Protein AF-A0A9D4U8T4-F1 (afdb_monomer_lite)

Structure (mmCIF, N/CA/C/O backbone):
data_AF-A0A9D4U8T4-F1
#
_entry.id   AF-A0A9D4U8T4-F1
#
loop_
_atom_site.group_PDB
_atom_site.id
_atom_site.type_symbol
_atom_site.label_atom_id
_atom_site.label_alt_id
_atom_site.label_comp_id
_atom_site.label_asym_id
_atom_site.label_entity_id
_atom_site.label_seq_id
_atom_site.pdbx_PDB_ins_code
_atom_site.Cartn_x
_atom_site.Cartn_y
_atom_site.Cartn_z
_atom_site.occupancy
_atom_site.B_iso_or_equiv
_atom_site.auth_seq_id
_atom_site.auth_comp_id
_atom_site.auth_asym_id
_atom_site.auth_atom_id
_atom_site.pdbx_PDB_model_num
ATOM 1 N N . MET A 1 1 ? -70.886 4.003 156.968 1.00 51.44 1 MET A N 1
ATOM 2 C CA . MET A 1 1 ? -70.743 4.846 155.757 1.00 51.44 1 MET A CA 1
ATOM 3 C C . MET A 1 1 ? -69.326 4.897 155.167 1.00 51.44 1 MET A C 1
ATOM 5 O O . MET A 1 1 ? -69.220 5.205 153.993 1.00 51.44 1 MET A O 1
ATOM 9 N N . LEU A 1 2 ? -68.252 4.530 155.886 1.00 47.28 2 LEU A N 1
ATOM 10 C CA . LEU A 1 2 ? -66.881 4.508 155.328 1.00 47.28 2 LEU A CA 1
ATOM 11 C C . LEU A 1 2 ? -66.537 3.262 154.473 1.00 47.28 2 LEU A C 1
ATOM 13 O O . LEU A 1 2 ? -65.746 3.371 153.544 1.00 47.28 2 LEU A O 1
ATOM 17 N N . GLN A 1 3 ? -67.168 2.101 154.704 1.00 47.00 3 GLN A N 1
ATOM 18 C CA . GLN A 1 3 ? -66.931 0.891 153.889 1.00 47.00 3 GLN A CA 1
ATOM 19 C C . GLN A 1 3 ? -67.612 0.924 152.508 1.00 47.00 3 GLN A C 1
ATOM 21 O O . GLN A 1 3 ? -67.072 0.375 151.553 1.00 47.00 3 GLN A O 1
ATOM 26 N N . LEU A 1 4 ? -68.753 1.612 152.365 1.00 50.44 4 LEU A N 1
ATOM 27 C CA . LEU A 1 4 ? -69.472 1.684 151.085 1.00 50.44 4 LEU A CA 1
ATOM 28 C C . LEU A 1 4 ? -68.740 2.558 150.052 1.00 50.44 4 LEU A C 1
ATOM 30 O O . LEU A 1 4 ? -68.794 2.266 148.862 1.00 50.44 4 LEU A O 1
ATOM 34 N N . VAL A 1 5 ? -68.018 3.588 150.514 1.00 56.09 5 VAL A N 1
ATOM 35 C CA . VAL A 1 5 ? -67.227 4.507 149.674 1.00 56.09 5 VAL A CA 1
ATOM 36 C C . VAL A 1 5 ? -65.935 3.845 149.180 1.00 56.09 5 VAL A C 1
ATOM 38 O O . VAL A 1 5 ? -65.523 4.075 148.048 1.00 56.09 5 VAL A O 1
ATOM 41 N N . TYR A 1 6 ? -65.316 2.972 149.982 1.00 55.66 6 TYR A N 1
ATOM 42 C CA . TYR A 1 6 ? -64.126 2.224 149.558 1.00 55.66 6 TYR A CA 1
ATOM 43 C C . TYR A 1 6 ? -64.455 1.164 148.498 1.00 55.66 6 TYR A C 1
ATOM 45 O O . TYR A 1 6 ? -63.709 1.017 147.536 1.00 55.66 6 TYR A O 1
ATOM 53 N N . VAL A 1 7 ? -65.597 0.479 148.621 1.00 58.06 7 VAL A N 1
ATOM 54 C CA . VAL A 1 7 ? -66.034 -0.541 147.650 1.00 58.06 7 VAL A CA 1
ATOM 55 C C . VAL A 1 7 ? -66.508 0.087 146.335 1.00 58.06 7 VAL A C 1
ATOM 57 O O . VAL A 1 7 ? -66.160 -0.412 145.270 1.00 58.06 7 VAL A O 1
ATOM 60 N N . THR A 1 8 ? -67.217 1.222 146.369 1.00 59.09 8 THR A N 1
ATOM 61 C CA . THR A 1 8 ? -67.590 1.952 145.138 1.00 59.09 8 THR A CA 1
ATOM 62 C C . THR A 1 8 ? -66.388 2.595 144.450 1.00 59.09 8 THR A C 1
ATOM 64 O O . THR A 1 8 ? -66.306 2.557 143.226 1.00 59.09 8 THR A O 1
ATOM 67 N N . ARG A 1 9 ? -65.403 3.106 145.201 1.00 57.94 9 ARG A N 1
ATOM 68 C CA . ARG A 1 9 ? -64.154 3.623 144.620 1.00 57.94 9 ARG A CA 1
ATOM 69 C C . ARG A 1 9 ? -63.253 2.508 144.072 1.00 57.94 9 ARG A C 1
ATOM 71 O O . ARG A 1 9 ? -62.613 2.728 143.052 1.00 57.94 9 ARG A O 1
ATOM 78 N N . ALA A 1 10 ? -63.246 1.320 144.685 1.00 59.78 10 ALA A N 1
ATOM 79 C CA . ALA A 1 10 ? -62.535 0.138 144.185 1.00 59.78 10 ALA A CA 1
ATOM 80 C C . ALA A 1 10 ? -63.217 -0.510 142.965 1.00 59.78 10 ALA A C 1
ATOM 82 O O . ALA A 1 10 ? -62.525 -1.001 142.079 1.00 59.78 10 ALA A O 1
ATOM 83 N N . LEU A 1 11 ? -64.552 -0.486 142.878 1.00 58.94 11 LEU A N 1
ATOM 84 C CA . LEU A 1 11 ? -65.301 -0.908 141.685 1.00 58.94 11 LEU A CA 1
ATOM 85 C C . LEU A 1 11 ? -65.145 0.088 140.530 1.00 58.94 11 LEU A C 1
ATOM 87 O O . LEU A 1 11 ? -65.004 -0.337 139.390 1.00 58.94 11 LEU A O 1
ATOM 91 N N . ALA A 1 12 ? -65.096 1.392 140.818 1.00 63.66 12 ALA A N 1
ATOM 92 C CA . ALA A 1 12 ? -64.766 2.408 139.820 1.00 63.66 12 ALA A CA 1
ATOM 93 C C . ALA A 1 12 ? -63.315 2.269 139.327 1.00 63.66 12 ALA A C 1
ATOM 95 O O . ALA A 1 12 ? -63.079 2.331 138.129 1.00 63.66 12 ALA A O 1
ATOM 96 N N . TRP A 1 13 ? -62.356 1.998 140.221 1.00 62.75 13 TRP A N 1
ATOM 97 C CA . TRP A 1 13 ? -60.970 1.705 139.834 1.00 62.75 13 TRP A CA 1
ATOM 98 C C . TRP A 1 13 ? -60.839 0.406 139.030 1.00 62.75 13 TRP A C 1
ATOM 100 O O . TRP A 1 13 ? -60.117 0.384 138.043 1.00 62.75 13 TRP A O 1
ATOM 110 N N . ASN A 1 14 ? -61.568 -0.654 139.394 1.00 63.44 14 ASN A N 1
ATOM 111 C CA . ASN A 1 14 ? -61.596 -1.893 138.608 1.00 63.44 14 ASN A CA 1
ATOM 112 C C . ASN A 1 14 ? -62.258 -1.705 137.237 1.00 63.44 14 ASN A C 1
ATOM 114 O O . ASN A 1 14 ? -61.797 -2.295 136.269 1.00 63.44 14 ASN A O 1
ATOM 118 N N . GLY A 1 15 ? -63.315 -0.893 137.140 1.00 69.56 15 GLY A N 1
ATOM 119 C CA . GLY A 1 15 ? -63.974 -0.579 135.870 1.00 69.56 15 GLY A CA 1
ATOM 120 C C . GLY A 1 15 ? -63.081 0.235 134.935 1.00 69.56 15 GLY A C 1
ATOM 121 O O . GLY A 1 15 ? -62.952 -0.116 133.768 1.00 69.56 15 GLY A O 1
ATOM 122 N N . VAL A 1 16 ? -62.400 1.256 135.465 1.00 72.81 16 VAL A N 1
ATOM 123 C CA . VAL A 1 16 ? -61.413 2.046 134.711 1.00 72.81 16 VAL A CA 1
ATOM 124 C C . VAL A 1 16 ? -60.242 1.164 134.266 1.00 72.81 16 VAL A C 1
ATOM 126 O O . VAL A 1 16 ? -59.871 1.202 133.101 1.00 72.81 16 VAL A O 1
ATOM 129 N N . TYR A 1 17 ? -59.738 0.281 135.134 1.00 73.06 17 TYR A N 1
ATOM 130 C CA . TYR A 1 17 ? -58.655 -0.650 134.797 1.00 73.06 17 TYR A CA 1
ATOM 131 C C . TYR A 1 17 ? -59.052 -1.685 133.727 1.00 73.06 17 TYR A C 1
ATOM 133 O O . TYR A 1 17 ? -58.270 -1.976 132.825 1.00 73.06 17 TYR A O 1
ATOM 141 N N . PHE A 1 18 ? -60.277 -2.221 133.777 1.00 75.06 18 PHE A N 1
ATOM 142 C CA . PHE A 1 18 ? -60.797 -3.114 132.733 1.00 75.06 18 PHE A CA 1
ATOM 143 C C . PHE A 1 18 ? -60.976 -2.402 131.389 1.00 75.06 18 PHE A C 1
ATOM 145 O O . PHE A 1 18 ? -60.779 -3.019 130.346 1.00 75.06 18 PHE A O 1
ATOM 152 N N . GLN A 1 19 ? -61.350 -1.123 131.413 1.00 78.75 19 GLN A N 1
ATOM 153 C CA . GLN A 1 19 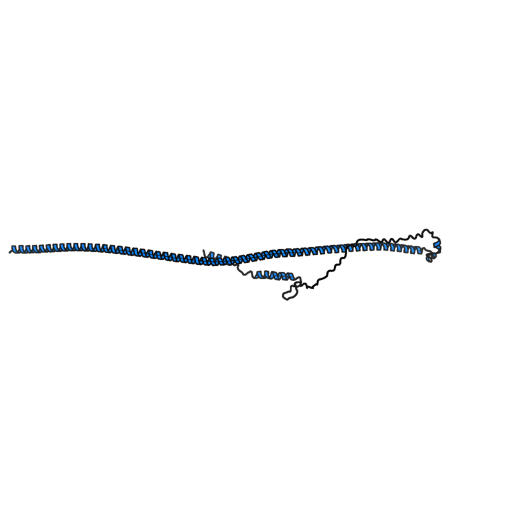? -61.554 -0.320 130.213 1.00 78.75 19 GLN A CA 1
ATOM 154 C C . GLN A 1 19 ? -60.218 0.090 129.582 1.00 78.75 19 GLN A C 1
ATOM 156 O O . GLN A 1 19 ? -60.047 -0.084 128.383 1.00 78.75 19 GLN A O 1
ATOM 161 N N . GLU A 1 20 ? -59.228 0.481 130.390 1.00 78.62 20 GLU A N 1
ATOM 162 C CA . GLU A 1 20 ? -57.848 0.713 129.940 1.00 78.62 20 GLU A CA 1
ATOM 163 C C . GLU A 1 20 ? -57.204 -0.563 129.372 1.00 78.62 20 GLU A C 1
ATOM 165 O O . GLU A 1 20 ? -56.527 -0.509 128.347 1.00 78.62 20 GLU A O 1
ATOM 170 N N . LEU A 1 21 ? -57.449 -1.730 129.983 1.00 78.69 21 LEU A N 1
ATOM 171 C CA . LEU A 1 21 ? -56.998 -3.019 129.443 1.00 78.69 21 LEU A CA 1
ATOM 172 C C . LEU A 1 21 ? -57.712 -3.393 128.140 1.00 78.69 21 LEU A C 1
ATOM 174 O O . LEU A 1 21 ? -57.073 -3.906 127.226 1.00 78.69 21 LEU A O 1
ATOM 178 N N . HIS A 1 22 ? -59.019 -3.150 128.035 1.00 82.19 22 HIS A N 1
ATOM 179 C CA . HIS A 1 22 ? -59.778 -3.417 126.814 1.00 82.19 22 HIS A CA 1
ATOM 180 C C . HIS A 1 22 ? -59.345 -2.493 125.668 1.00 82.19 22 HIS A C 1
ATOM 182 O O . HIS A 1 22 ? -59.172 -2.961 124.546 1.00 82.19 22 HIS A O 1
ATOM 188 N N . ASP A 1 23 ? -59.098 -1.215 125.952 1.00 83.88 23 ASP A N 1
ATOM 189 C CA . ASP A 1 23 ? -58.586 -0.249 124.981 1.00 83.88 23 ASP A CA 1
ATOM 190 C C . ASP A 1 23 ? -57.148 -0.585 124.566 1.00 83.88 23 ASP A C 1
ATOM 192 O O . ASP A 1 23 ? -56.821 -0.497 123.386 1.00 83.88 23 ASP A O 1
ATOM 196 N N . MET A 1 24 ? -56.311 -1.069 125.490 1.00 80.44 24 MET A N 1
ATOM 197 C CA . MET A 1 24 ? -54.968 -1.570 125.179 1.00 80.44 24 MET A CA 1
ATOM 198 C C . MET A 1 24 ? -55.010 -2.838 124.315 1.00 80.44 24 MET A C 1
ATOM 200 O O . MET A 1 24 ? -54.256 -2.943 123.353 1.00 80.44 24 MET A O 1
ATOM 204 N N . ILE A 1 25 ? -55.915 -3.782 124.599 1.00 84.94 25 ILE A N 1
ATOM 205 C CA . ILE A 1 25 ? -56.129 -4.978 123.766 1.00 84.94 25 ILE A CA 1
ATOM 206 C C . ILE A 1 25 ? -56.653 -4.583 122.383 1.00 84.94 25 ILE A C 1
ATOM 208 O O . ILE A 1 25 ? -56.203 -5.139 121.385 1.00 84.94 25 ILE A O 1
ATOM 212 N N . HIS A 1 26 ? -57.575 -3.625 122.299 1.00 85.12 26 HIS A N 1
ATOM 213 C CA . HIS A 1 26 ? -58.124 -3.151 121.032 1.00 85.12 26 HIS A CA 1
ATOM 214 C C . HIS A 1 26 ? -57.082 -2.374 120.215 1.00 85.12 26 HIS A C 1
ATOM 216 O O . HIS A 1 26 ? -57.024 -2.530 118.997 1.00 85.12 26 HIS A O 1
ATOM 222 N N . ALA A 1 27 ? -56.229 -1.582 120.870 1.00 86.75 27 ALA A N 1
ATOM 223 C CA . ALA A 1 27 ? -55.085 -0.925 120.249 1.00 86.75 27 ALA A CA 1
ATOM 224 C C . ALA A 1 27 ? -54.078 -1.957 119.729 1.00 86.75 27 ALA A C 1
ATOM 226 O O . ALA A 1 27 ? -53.714 -1.897 118.563 1.00 86.75 27 ALA A O 1
ATOM 227 N N . MET A 1 28 ? -53.729 -2.968 120.531 1.00 84.69 28 MET A N 1
ATOM 228 C CA . MET A 1 28 ? -52.814 -4.040 120.126 1.00 84.69 28 MET A CA 1
ATOM 229 C C . MET A 1 28 ? -53.397 -4.899 118.992 1.00 84.69 28 MET A C 1
ATOM 231 O O . MET A 1 28 ? -52.684 -5.298 118.080 1.00 84.69 28 MET A O 1
ATOM 235 N N . GLN A 1 29 ? -54.706 -5.169 119.000 1.00 87.44 29 GLN A N 1
ATOM 236 C CA . GLN A 1 29 ? -55.387 -5.856 117.898 1.00 87.44 29 GLN A CA 1
ATOM 237 C C . GLN A 1 29 ? -55.447 -5.005 116.629 1.00 87.44 29 GLN A C 1
ATOM 239 O O . GLN A 1 29 ? -55.356 -5.559 115.536 1.00 87.44 29 GLN A O 1
ATOM 244 N N . ASN A 1 30 ? -55.621 -3.689 116.754 1.00 88.88 30 ASN A N 1
ATOM 245 C CA . ASN A 1 30 ? -55.544 -2.779 115.617 1.00 88.88 30 ASN A CA 1
ATOM 246 C C . ASN A 1 30 ? -54.125 -2.714 115.063 1.00 88.88 30 ASN A C 1
ATOM 248 O O . ASN A 1 30 ? -53.968 -2.839 113.861 1.00 88.88 30 ASN A O 1
ATOM 252 N N . GLU A 1 31 ? -53.114 -2.628 115.918 1.00 86.38 31 GLU A N 1
ATOM 253 C CA . GLU A 1 31 ? -51.707 -2.602 115.522 1.00 86.38 31 GLU A CA 1
ATOM 254 C C . GLU A 1 31 ? -51.295 -3.930 114.861 1.00 86.38 31 GLU A C 1
ATOM 256 O O . GLU A 1 31 ? -50.653 -3.930 113.816 1.00 86.38 31 GLU A O 1
ATOM 261 N N . CYS A 1 32 ? -51.767 -5.078 115.369 1.00 85.12 32 CYS A N 1
ATOM 262 C CA . CYS A 1 32 ? -51.610 -6.366 114.684 1.00 85.12 32 CYS A CA 1
ATOM 263 C C . CYS A 1 32 ? -52.321 -6.404 113.322 1.00 85.12 32 CYS A C 1
ATOM 265 O O . CYS A 1 32 ? -51.759 -6.930 112.367 1.00 85.12 32 CYS A O 1
ATOM 267 N N . LYS A 1 33 ? -53.537 -5.852 113.202 1.00 90.00 33 LYS A N 1
ATOM 268 C CA . LYS A 1 33 ? -54.262 -5.781 111.919 1.00 90.00 33 LYS A CA 1
ATOM 269 C C . LYS A 1 33 ? -53.606 -4.819 110.932 1.00 90.00 33 LYS A C 1
ATOM 271 O O . LYS A 1 33 ? -53.614 -5.082 109.736 1.00 90.00 33 LYS A O 1
ATOM 276 N N . GLU A 1 34 ? -53.078 -3.702 111.413 1.00 89.12 34 GLU A N 1
ATOM 277 C CA . GLU A 1 34 ? -52.332 -2.730 110.616 1.00 89.12 34 GLU A CA 1
ATOM 278 C C . GLU A 1 34 ? -51.035 -3.362 110.111 1.00 89.12 34 GLU A C 1
ATOM 280 O O . GLU A 1 34 ? -50.809 -3.350 108.907 1.00 89.12 34 GLU A O 1
ATOM 285 N N . ALA A 1 35 ? -50.285 -4.054 110.973 1.00 88.94 35 ALA A N 1
ATOM 286 C CA . ALA A 1 35 ? -49.100 -4.812 110.575 1.00 88.94 35 ALA A CA 1
ATOM 287 C C . ALA A 1 35 ? -49.421 -5.937 109.568 1.00 88.94 35 ALA A C 1
ATOM 289 O O . ALA A 1 35 ? -48.679 -6.146 108.610 1.00 88.94 35 ALA A O 1
ATOM 290 N N . GLU A 1 36 ? -50.538 -6.658 109.734 1.00 89.25 36 GLU A N 1
ATOM 291 C CA . GLU A 1 36 ? -50.999 -7.652 108.751 1.00 89.25 36 GLU A CA 1
ATOM 292 C C . GLU A 1 36 ? -51.381 -7.012 107.406 1.00 89.25 36 GLU A C 1
ATOM 294 O O . GLU A 1 36 ? -51.088 -7.573 106.347 1.00 89.25 36 GLU A O 1
ATOM 299 N N . ASN A 1 37 ? -52.023 -5.842 107.428 1.00 90.62 37 ASN A N 1
ATOM 300 C CA . ASN A 1 37 ? -52.398 -5.111 106.220 1.00 90.62 37 ASN A CA 1
ATOM 301 C C . ASN A 1 37 ? -51.180 -4.523 105.498 1.00 90.62 37 ASN A C 1
ATOM 303 O O . ASN A 1 37 ? -51.141 -4.588 104.271 1.00 90.62 37 ASN A O 1
ATOM 307 N N . GLU A 1 38 ? -50.193 -4.002 106.230 1.00 90.88 38 GLU A N 1
ATOM 308 C CA . GLU A 1 38 ? -48.913 -3.542 105.677 1.00 90.88 38 GLU A CA 1
ATOM 309 C C . GLU A 1 38 ? -48.162 -4.701 105.025 1.00 90.88 38 GLU A C 1
ATOM 311 O O . GLU A 1 38 ? -47.837 -4.627 103.844 1.00 90.88 38 GLU A O 1
ATOM 316 N N . LEU A 1 39 ? -48.003 -5.831 105.726 1.00 90.31 39 LEU A N 1
ATOM 317 C CA . LEU A 1 39 ? -47.370 -7.024 105.157 1.00 90.31 39 LEU A CA 1
ATOM 318 C C . LEU A 1 39 ? -48.093 -7.506 103.893 1.00 90.31 39 LEU A C 1
ATOM 320 O O . LEU A 1 39 ? -47.456 -7.920 102.924 1.00 90.31 39 LEU A O 1
ATOM 324 N N . ARG A 1 40 ? -49.428 -7.448 103.874 1.00 92.12 40 ARG A N 1
ATOM 325 C CA . ARG A 1 40 ? -50.219 -7.821 102.700 1.00 92.12 40 ARG A CA 1
ATOM 326 C C . ARG A 1 40 ? -50.045 -6.834 101.546 1.00 92.12 40 ARG A C 1
ATOM 328 O O . ARG A 1 40 ? -49.909 -7.282 100.408 1.00 92.12 40 ARG A O 1
ATOM 335 N N . GLN A 1 41 ? -50.029 -5.532 101.823 1.00 93.31 41 GLN A N 1
ATOM 336 C CA . GLN A 1 41 ? -49.753 -4.507 100.816 1.00 93.31 41 GLN A CA 1
ATOM 337 C C . GLN A 1 41 ? -48.344 -4.647 100.249 1.00 93.31 41 GLN A C 1
ATOM 339 O O . GLN A 1 41 ? -48.195 -4.602 99.033 1.00 93.31 41 GLN A O 1
ATOM 344 N N . ASP A 1 42 ? -47.340 -4.904 101.082 1.00 93.00 42 ASP A N 1
ATOM 345 C CA . ASP A 1 42 ? -45.961 -5.126 100.647 1.00 93.00 42 ASP A CA 1
ATOM 346 C C . ASP A 1 42 ? -45.844 -6.369 99.757 1.00 93.00 42 ASP A C 1
ATOM 348 O O . ASP A 1 42 ? -45.172 -6.347 98.722 1.00 93.00 42 ASP A O 1
ATOM 352 N N . PHE A 1 43 ? -46.550 -7.451 100.103 1.00 93.31 43 PHE A N 1
ATOM 353 C CA . PHE A 1 43 ? -46.624 -8.647 99.262 1.00 93.31 43 PHE A CA 1
ATOM 354 C C . PHE A 1 43 ? -47.302 -8.375 97.916 1.00 93.31 43 PHE A C 1
ATOM 356 O O . PHE A 1 43 ? -46.816 -8.823 96.874 1.00 93.31 43 PHE A O 1
ATOM 363 N N . GLU A 1 44 ? -48.428 -7.661 97.916 1.00 93.62 44 GLU A N 1
ATOM 364 C CA . GLU A 1 44 ? -49.146 -7.301 96.692 1.00 93.62 44 GLU A CA 1
ATOM 365 C C . GLU A 1 44 ? -48.313 -6.342 95.823 1.00 93.62 44 GLU A C 1
ATOM 367 O O . GLU A 1 44 ? -48.216 -6.558 94.613 1.00 93.62 44 GLU A O 1
ATOM 372 N N . ALA A 1 45 ? -47.619 -5.377 96.431 1.00 94.25 45 ALA A N 1
ATOM 373 C CA . ALA A 1 45 ? -46.715 -4.444 95.764 1.00 94.25 45 ALA A CA 1
ATOM 374 C C . ALA A 1 45 ? -45.500 -5.155 95.155 1.00 94.25 45 ALA A C 1
ATOM 376 O O . ALA A 1 45 ? -45.209 -4.954 93.978 1.00 94.25 45 ALA A O 1
ATOM 377 N N . SER A 1 46 ? -44.838 -6.045 95.902 1.00 92.75 46 SER A N 1
ATOM 378 C CA . SER A 1 46 ? -43.721 -6.846 95.387 1.00 92.75 46 SER A CA 1
ATOM 379 C C . SER A 1 46 ? -44.160 -7.739 94.222 1.00 92.75 46 SER A C 1
ATOM 381 O O . SER A 1 46 ? -43.453 -7.869 93.220 1.00 92.75 46 SER A O 1
ATOM 383 N N . ARG A 1 47 ? -45.371 -8.310 94.288 1.00 95.38 47 ARG A N 1
ATOM 384 C CA . ARG A 1 47 ? -45.933 -9.106 93.188 1.00 95.38 47 ARG A CA 1
ATOM 385 C C . ARG A 1 47 ? -46.201 -8.258 91.944 1.00 95.38 47 ARG A C 1
ATOM 387 O O . ARG A 1 47 ? -45.894 -8.698 90.835 1.00 95.38 47 ARG A O 1
ATOM 394 N N . GLU A 1 48 ? -46.794 -7.078 92.114 1.00 94.75 48 GLU A N 1
ATOM 395 C CA . GLU A 1 48 ? -47.054 -6.135 91.020 1.00 94.75 48 GLU A CA 1
ATOM 396 C C . GLU A 1 48 ? -45.734 -5.647 90.402 1.00 94.75 48 GLU A C 1
ATOM 398 O O . GLU A 1 48 ? -45.607 -5.595 89.182 1.00 94.75 48 GLU A O 1
ATOM 403 N N . GLU A 1 49 ? -44.716 -5.381 91.225 1.00 95.69 49 GLU A N 1
ATOM 404 C CA . GLU A 1 49 ? -43.381 -4.978 90.780 1.00 95.69 49 GLU A CA 1
ATOM 405 C C . GLU A 1 49 ? -42.712 -6.072 89.940 1.00 95.69 49 GLU A C 1
ATOM 407 O O . GLU A 1 49 ? -42.219 -5.791 88.849 1.00 95.69 49 GLU A O 1
ATOM 412 N N . ILE A 1 50 ? -42.739 -7.330 90.396 1.00 94.50 50 ILE A N 1
ATOM 413 C CA . ILE A 1 50 ? -42.196 -8.466 89.634 1.00 94.50 50 ILE A CA 1
ATOM 414 C C . ILE A 1 50 ? -42.935 -8.620 88.303 1.00 94.50 50 ILE A C 1
ATOM 416 O O . ILE A 1 50 ? -42.314 -8.841 87.263 1.00 94.50 50 ILE A O 1
ATOM 420 N N . LYS A 1 51 ? -44.264 -8.481 88.308 1.00 96.50 51 LYS A N 1
ATOM 421 C CA . LYS A 1 51 ? -45.065 -8.544 87.084 1.00 96.50 51 LYS A CA 1
ATOM 422 C C . LYS A 1 51 ? -44.682 -7.423 86.115 1.00 96.50 51 LYS A C 1
ATOM 424 O O . LYS A 1 51 ? -44.468 -7.707 84.939 1.00 96.50 51 LYS A O 1
ATOM 429 N N . ASN A 1 52 ? -44.554 -6.190 86.602 1.00 95.88 52 ASN A N 1
ATOM 430 C CA . ASN A 1 52 ? -44.183 -5.040 85.783 1.00 95.88 52 ASN A CA 1
ATOM 431 C C . ASN A 1 52 ? -42.770 -5.188 85.212 1.00 95.88 52 ASN A C 1
ATOM 433 O O . ASN A 1 52 ? -42.602 -5.012 84.007 1.00 95.88 52 ASN A O 1
ATOM 437 N N . LYS A 1 53 ? -41.795 -5.621 86.022 1.00 96.31 53 LYS A N 1
ATOM 438 C CA . LYS A 1 53 ? -40.432 -5.926 85.557 1.00 96.31 53 LYS A CA 1
ATOM 439 C C . LYS A 1 53 ? -40.435 -6.973 84.451 1.00 96.31 53 LYS A C 1
ATOM 441 O O . LYS A 1 53 ? -39.876 -6.730 83.390 1.00 96.31 53 LYS A O 1
ATOM 446 N N . ASN A 1 54 ? -41.149 -8.082 84.638 1.00 95.31 54 ASN A N 1
ATOM 447 C CA . ASN A 1 54 ? -41.246 -9.118 83.609 1.00 95.31 54 ASN A CA 1
ATOM 448 C C . ASN A 1 54 ? -41.878 -8.587 82.310 1.00 95.31 54 ASN A C 1
ATOM 450 O O . ASN A 1 54 ? -41.439 -8.943 81.217 1.00 95.31 54 ASN A O 1
ATOM 454 N N . THR A 1 55 ? -42.905 -7.732 82.401 1.00 95.81 55 THR A N 1
ATOM 455 C CA . THR A 1 55 ? -43.509 -7.117 81.205 1.00 95.81 55 THR A CA 1
ATOM 456 C C . THR A 1 55 ? -42.591 -6.093 80.542 1.00 95.81 55 THR A C 1
ATOM 458 O O . THR A 1 55 ? -42.574 -5.996 79.317 1.00 95.81 55 THR A O 1
ATOM 461 N N . GLU A 1 56 ? -41.809 -5.352 81.324 1.00 96.19 56 GLU A N 1
ATOM 462 C CA . GLU A 1 56 ? -40.833 -4.391 80.823 1.00 96.19 56 GLU A CA 1
ATOM 463 C C . GLU A 1 56 ? -39.681 -5.107 80.115 1.00 96.19 56 GLU A C 1
ATOM 465 O O . GLU A 1 56 ? -39.410 -4.800 78.959 1.00 96.19 56 GLU A O 1
ATOM 470 N N . GLU A 1 57 ? -39.078 -6.122 80.737 1.00 95.94 57 GLU A N 1
ATOM 471 C CA . GLU A 1 57 ? -38.021 -6.944 80.136 1.00 95.94 57 GLU A CA 1
ATOM 472 C C . GLU A 1 57 ? -38.490 -7.615 78.839 1.00 95.94 57 GLU A C 1
ATOM 474 O O . GLU A 1 57 ? -37.769 -7.609 77.839 1.00 95.94 57 GLU A O 1
ATOM 479 N N . TYR A 1 58 ? -39.726 -8.131 78.819 1.00 97.12 58 TYR A N 1
ATOM 480 C CA . TYR A 1 58 ? -40.337 -8.671 77.604 1.00 97.12 58 TYR A CA 1
ATOM 481 C C . TYR A 1 58 ? -40.447 -7.611 76.501 1.00 97.12 58 TYR A C 1
ATOM 483 O O . TYR A 1 58 ? -40.060 -7.868 75.360 1.00 97.12 58 TYR A O 1
ATOM 491 N N . ASN A 1 59 ? -40.941 -6.414 76.826 1.00 97.12 59 ASN A N 1
ATOM 492 C CA . ASN A 1 59 ? -41.083 -5.329 75.857 1.00 97.12 59 ASN A CA 1
ATOM 493 C C . ASN A 1 59 ? -39.723 -4.818 75.364 1.00 97.12 59 ASN A C 1
ATOM 495 O O . ASN A 1 59 ? -39.567 -4.564 74.172 1.00 97.12 59 ASN A O 1
ATOM 499 N N . VAL A 1 60 ? -38.723 -4.714 76.242 1.00 97.12 60 VAL A N 1
ATOM 500 C CA . VAL A 1 60 ? -37.351 -4.332 75.879 1.00 97.12 60 VAL A CA 1
ATOM 501 C C . VAL A 1 60 ? -36.752 -5.355 74.920 1.00 97.12 60 VAL A C 1
ATOM 503 O O . VAL A 1 60 ? -36.215 -4.978 73.876 1.00 97.12 60 VAL A O 1
ATOM 506 N N . LEU A 1 61 ? -36.884 -6.649 75.225 1.00 96.44 61 LEU A N 1
ATOM 507 C CA . LEU A 1 61 ? -36.405 -7.709 74.344 1.00 96.44 61 LEU A CA 1
ATOM 508 C C . LEU A 1 61 ? -37.140 -7.686 73.000 1.00 96.44 61 LEU A C 1
ATOM 510 O O . LEU A 1 61 ? -36.503 -7.809 71.956 1.00 96.44 61 LEU A O 1
ATOM 514 N N . LYS A 1 62 ? -38.460 -7.479 73.015 1.00 97.88 62 LYS A N 1
ATOM 515 C CA . LYS A 1 62 ? -39.277 -7.354 71.805 1.00 97.88 62 LYS A CA 1
ATOM 516 C C . LYS A 1 62 ? -38.783 -6.215 70.915 1.00 97.88 62 LYS A C 1
ATOM 518 O O . LYS A 1 62 ? -38.487 -6.465 69.754 1.00 97.88 62 LYS A O 1
ATOM 523 N N . ILE A 1 63 ? -38.605 -5.015 71.470 1.00 97.62 63 ILE A N 1
ATOM 524 C CA . ILE A 1 63 ? -38.098 -3.848 70.731 1.00 97.62 63 ILE A CA 1
ATOM 525 C C . ILE A 1 63 ? -36.684 -4.117 70.200 1.00 97.62 63 ILE A C 1
ATOM 527 O O . ILE A 1 63 ? -36.367 -3.760 69.070 1.00 97.62 63 ILE A O 1
ATOM 531 N N . SER A 1 64 ? -35.824 -4.773 70.988 1.00 97.94 64 SER A N 1
ATOM 532 C CA . SER A 1 64 ? -34.473 -5.135 70.546 1.00 97.94 64 SER A CA 1
ATOM 533 C C . SER A 1 64 ? -34.487 -6.107 69.364 1.00 97.94 64 SER A C 1
ATOM 535 O O . SER A 1 64 ? -33.650 -5.986 68.470 1.00 97.94 64 SER A O 1
ATOM 537 N N . LEU A 1 65 ? -35.396 -7.084 69.368 1.00 97.56 65 LEU A N 1
ATOM 538 C CA . LEU A 1 65 ? -35.534 -8.050 68.280 1.00 97.56 65 LEU A CA 1
ATOM 539 C C . LEU A 1 65 ? -36.150 -7.407 67.038 1.00 97.56 65 LEU A C 1
ATOM 541 O O . LEU A 1 65 ? -35.624 -7.613 65.950 1.00 97.56 65 LEU A O 1
ATOM 545 N N . GLU A 1 66 ? -37.196 -6.596 67.200 1.00 97.50 66 GLU A N 1
ATOM 546 C CA . GLU A 1 66 ? -37.800 -5.808 66.116 1.00 97.50 66 GLU A CA 1
ATOM 547 C C . GLU A 1 66 ? -36.747 -4.923 65.444 1.00 97.50 66 GLU A C 1
ATOM 549 O O . GLU A 1 66 ? -36.558 -5.004 64.234 1.00 97.50 66 GLU A O 1
ATOM 554 N N . ARG A 1 67 ? -35.941 -4.206 66.235 1.00 97.50 67 ARG A N 1
ATOM 555 C CA . ARG A 1 67 ? -34.827 -3.404 65.721 1.00 97.50 67 ARG A CA 1
ATOM 556 C C . ARG A 1 67 ? -33.780 -4.238 64.984 1.00 97.50 67 ARG A C 1
ATOM 558 O O . ARG A 1 67 ? -33.281 -3.823 63.945 1.00 97.50 67 ARG A O 1
ATOM 565 N N . SER A 1 68 ? -33.428 -5.416 65.505 1.00 97.75 68 SER A N 1
ATOM 566 C CA . SER A 1 68 ? -32.465 -6.291 64.829 1.00 97.75 68 SER A CA 1
ATOM 567 C C . SER A 1 68 ? -33.005 -6.844 63.508 1.00 97.75 68 SER A C 1
ATOM 569 O O . SER A 1 68 ? -32.205 -7.111 62.613 1.00 97.75 68 SER A O 1
ATOM 571 N N . ILE A 1 69 ? -34.318 -7.065 63.397 1.00 98.00 69 ILE A N 1
ATOM 572 C CA . ILE A 1 69 ? -34.965 -7.486 62.150 1.00 98.00 69 ILE A CA 1
ATOM 573 C C . ILE A 1 69 ? -34.910 -6.335 61.144 1.00 98.00 69 ILE A C 1
ATOM 575 O O . ILE A 1 69 ? -34.395 -6.537 60.048 1.00 98.00 69 ILE A O 1
ATOM 579 N N . GLU A 1 70 ? -35.312 -5.129 61.547 1.00 97.88 70 GLU A N 1
ATOM 580 C CA . GLU A 1 70 ? -35.253 -3.926 60.704 1.00 97.88 70 GLU A CA 1
ATOM 581 C C . GLU A 1 70 ? -33.825 -3.647 60.195 1.00 97.88 70 GLU A C 1
ATOM 583 O O . GLU A 1 70 ? -33.613 -3.392 59.008 1.00 97.88 70 GLU A O 1
ATOM 588 N N . ASP A 1 71 ? -32.811 -3.769 61.060 1.00 97.38 71 ASP A N 1
ATOM 589 C CA . ASP A 1 71 ? -31.402 -3.596 60.682 1.00 97.38 71 ASP A CA 1
ATOM 590 C C . ASP A 1 71 ? -30.939 -4.636 59.644 1.00 97.38 71 ASP A C 1
ATOM 592 O O . ASP A 1 71 ? -30.074 -4.349 58.811 1.00 97.38 71 ASP A O 1
ATOM 596 N N . LEU A 1 72 ? -31.454 -5.869 59.711 1.00 97.56 72 LEU A N 1
ATOM 597 C CA . LEU A 1 72 ? -31.136 -6.922 58.743 1.00 97.56 72 LEU A CA 1
ATOM 598 C C . LEU A 1 72 ? -31.856 -6.694 57.416 1.00 97.56 72 LEU A C 1
ATOM 600 O O . LEU A 1 72 ? -31.235 -6.857 56.368 1.00 97.56 72 LEU A O 1
ATOM 604 N N . GLU A 1 73 ? -33.124 -6.292 57.454 1.00 98.00 73 GLU A N 1
ATOM 605 C CA . GLU A 1 73 ? -33.910 -5.955 56.265 1.00 98.00 73 GLU A CA 1
ATOM 606 C C . GLU A 1 73 ? -33.263 -4.799 55.498 1.00 98.00 73 GLU A C 1
ATOM 608 O O . GLU A 1 73 ? -32.967 -4.944 54.312 1.00 98.00 73 GLU A O 1
ATOM 613 N N . CYS A 1 74 ? -32.898 -3.720 56.195 1.00 97.81 74 CYS A N 1
ATOM 614 C CA . CYS A 1 74 ? -32.210 -2.574 55.603 1.00 97.81 74 CYS A CA 1
ATOM 615 C C . CYS A 1 74 ? -30.878 -2.976 54.939 1.00 97.81 74 CYS A C 1
ATOM 617 O O . CYS A 1 74 ? -30.589 -2.574 53.813 1.00 97.81 74 CYS A O 1
ATOM 619 N N . LYS A 1 75 ? -30.084 -3.850 55.577 1.00 97.94 75 LYS A N 1
ATOM 620 C CA . LYS A 1 75 ? -28.833 -4.367 54.985 1.00 97.94 75 LYS A CA 1
ATOM 621 C C . LYS A 1 75 ? -29.078 -5.245 53.763 1.00 97.94 75 LYS A C 1
ATOM 623 O O . LYS A 1 75 ? -28.294 -5.201 52.818 1.00 97.94 75 LYS A O 1
ATOM 628 N N . ILE A 1 76 ? -30.121 -6.074 53.780 1.00 97.69 76 ILE A N 1
ATOM 629 C CA . ILE A 1 76 ? -30.480 -6.910 52.629 1.00 97.69 76 ILE A CA 1
ATOM 630 C C . ILE A 1 76 ? -30.869 -6.016 51.453 1.00 97.69 76 ILE A C 1
ATOM 632 O O . ILE A 1 76 ? -30.391 -6.248 50.343 1.00 97.69 76 ILE A O 1
ATOM 636 N N . GLU A 1 77 ? -31.674 -4.983 51.694 1.00 97.88 77 GLU A N 1
ATOM 637 C CA . GLU A 1 77 ? -32.063 -4.007 50.676 1.00 97.88 77 GLU A CA 1
ATOM 638 C C . GLU A 1 77 ? -30.855 -3.237 50.134 1.00 97.88 77 GLU A C 1
ATOM 640 O O . GLU A 1 77 ? -30.686 -3.152 48.918 1.00 97.88 77 GLU A O 1
ATOM 645 N N . GLU A 1 78 ? -29.962 -2.760 51.005 1.00 98.12 78 GLU A N 1
ATOM 646 C CA . GLU A 1 78 ? -28.737 -2.055 50.612 1.00 98.12 78 GLU A CA 1
ATOM 647 C C . GLU A 1 78 ? -27.829 -2.938 49.741 1.00 98.12 78 GLU A C 1
ATOM 649 O O . GLU A 1 78 ? -27.398 -2.530 48.659 1.00 98.12 78 GLU A O 1
ATOM 654 N N . ILE A 1 79 ? -27.570 -4.178 50.169 1.00 98.06 79 ILE A N 1
ATOM 655 C CA . ILE A 1 79 ? -26.745 -5.130 49.413 1.00 98.06 79 ILE A CA 1
ATOM 656 C C . ILE A 1 79 ? -27.416 -5.484 48.084 1.00 98.06 79 ILE A C 1
ATOM 658 O O . ILE A 1 79 ? -26.738 -5.584 47.056 1.00 98.06 79 ILE A O 1
ATOM 662 N N . HIS A 1 80 ? -28.736 -5.676 48.080 1.00 98.12 80 HIS A N 1
ATOM 663 C CA . HIS A 1 80 ? -29.481 -5.987 46.868 1.00 98.12 80 HIS A CA 1
ATOM 664 C C . HIS A 1 80 ? -29.415 -4.833 45.864 1.00 98.12 80 HIS A C 1
ATOM 666 O O . HIS A 1 80 ? -29.097 -5.057 44.693 1.00 98.12 80 HIS A O 1
ATOM 672 N N . GLN A 1 81 ? -29.626 -3.603 46.328 1.00 98.19 81 GLN A N 1
ATOM 673 C CA . GLN A 1 81 ? -29.537 -2.402 45.509 1.00 98.19 81 GLN A CA 1
ATOM 674 C C . GLN A 1 81 ? -28.122 -2.221 44.943 1.00 98.19 81 GLN A C 1
ATOM 676 O O . GLN A 1 81 ? -27.955 -2.069 43.731 1.00 98.19 81 GLN A O 1
ATOM 681 N N . ALA A 1 82 ? -27.088 -2.355 45.779 1.00 98.00 82 ALA A N 1
ATOM 682 C CA . ALA A 1 82 ? -25.694 -2.285 45.343 1.00 98.00 82 ALA A CA 1
ATOM 683 C C . ALA A 1 82 ? -25.350 -3.367 44.301 1.00 98.00 82 ALA A C 1
ATOM 685 O O . ALA A 1 82 ? -24.611 -3.117 43.341 1.00 98.00 82 ALA A O 1
ATOM 686 N N . TYR A 1 83 ? -25.897 -4.578 44.450 1.00 98.44 83 TYR A N 1
ATOM 687 C CA . TYR A 1 83 ? -25.729 -5.651 43.472 1.00 98.44 83 TYR A CA 1
ATOM 688 C C . TYR A 1 83 ? -26.400 -5.327 42.131 1.00 98.44 83 TYR A C 1
ATOM 690 O O . TYR A 1 83 ? -25.775 -5.524 41.082 1.00 98.44 83 TYR A O 1
ATOM 698 N N . LEU A 1 84 ? -27.641 -4.827 42.148 1.00 98.25 84 LEU A N 1
ATOM 699 C CA . LEU A 1 84 ? -28.363 -4.427 40.938 1.00 98.25 84 LEU A CA 1
ATOM 700 C C . LEU A 1 84 ? -27.616 -3.316 40.198 1.00 98.25 84 LEU A C 1
ATOM 702 O O . LEU A 1 84 ? -27.359 -3.448 39.001 1.00 98.25 84 LEU A O 1
ATOM 706 N N . GLU A 1 85 ? -27.182 -2.277 40.910 1.00 97.81 85 GLU A N 1
ATOM 707 C CA . GLU A 1 85 ? -26.422 -1.162 40.339 1.00 97.81 85 GLU A CA 1
ATOM 708 C C . GLU A 1 85 ? -25.075 -1.615 39.760 1.00 97.81 85 GLU A C 1
ATOM 710 O O . GLU A 1 85 ? -24.717 -1.253 38.635 1.00 97.81 85 GLU A O 1
ATOM 715 N N . SER A 1 86 ? -24.332 -2.462 40.483 1.00 98.12 86 SER A N 1
ATOM 716 C CA . SER A 1 86 ? -23.063 -3.018 39.995 1.00 98.12 86 SER A CA 1
ATOM 717 C C . SER A 1 86 ? -23.265 -3.866 38.738 1.00 98.12 86 SER A C 1
ATOM 719 O O . SER A 1 86 ? -22.487 -3.776 37.781 1.00 98.12 86 SER A O 1
ATOM 721 N N . THR A 1 87 ? -24.317 -4.685 38.721 1.00 98.19 87 THR A N 1
ATOM 722 C CA . THR A 1 87 ? -24.635 -5.574 37.601 1.00 98.19 87 THR A CA 1
ATOM 723 C C . THR A 1 87 ? -25.085 -4.783 36.379 1.00 98.19 87 THR A C 1
ATOM 725 O O . THR A 1 87 ? -24.616 -5.062 35.270 1.00 98.19 87 THR A O 1
ATOM 728 N N . ASP A 1 88 ? -25.922 -3.762 36.556 1.00 98.12 88 ASP A N 1
ATOM 729 C CA . ASP A 1 88 ? -26.359 -2.905 35.458 1.00 98.12 88 ASP A CA 1
ATOM 730 C C . ASP A 1 88 ? -25.188 -2.085 34.898 1.00 98.12 88 ASP A C 1
ATOM 732 O O . ASP A 1 88 ? -24.934 -2.105 33.693 1.00 98.12 88 ASP A O 1
ATOM 736 N N . SER A 1 89 ? -24.359 -1.487 35.761 1.00 98.06 89 SER A N 1
ATOM 737 C CA . SER A 1 89 ? -23.151 -0.758 35.348 1.00 98.06 89 SER A CA 1
ATOM 738 C C . SER A 1 89 ? -22.197 -1.626 34.514 1.00 98.06 89 SER A C 1
ATOM 740 O O . SER A 1 89 ? -21.768 -1.223 33.424 1.00 98.06 89 SER A O 1
ATOM 742 N N . LYS A 1 90 ? -21.922 -2.864 34.956 1.00 98.00 90 LYS A N 1
ATOM 743 C CA . LYS A 1 90 ? -21.106 -3.835 34.200 1.00 98.00 90 LYS A CA 1
ATOM 744 C C . LYS A 1 90 ? -21.759 -4.217 32.874 1.00 98.00 90 LYS A C 1
ATOM 746 O O . LYS A 1 90 ? -21.080 -4.258 31.848 1.00 98.00 90 LYS A O 1
ATOM 751 N N . THR A 1 91 ? -23.070 -4.444 32.869 1.00 97.94 91 THR A N 1
ATOM 752 C CA . THR A 1 91 ? -23.826 -4.793 31.657 1.00 97.94 91 THR A CA 1
ATOM 753 C C . THR A 1 91 ? -23.786 -3.658 30.634 1.00 97.94 91 THR A C 1
ATOM 755 O O . THR A 1 91 ? -23.553 -3.887 29.445 1.00 97.94 91 THR A O 1
ATOM 758 N N . GLN A 1 92 ? -23.949 -2.414 31.078 1.00 98.12 92 GLN A N 1
ATOM 759 C CA . GLN A 1 92 ? -23.838 -1.235 30.225 1.00 98.12 92 GLN A CA 1
ATOM 760 C C . GLN A 1 92 ? -22.405 -1.013 29.723 1.00 98.12 92 GLN A C 1
ATOM 762 O O . GLN A 1 92 ? -22.211 -0.623 28.570 1.00 98.12 92 GLN A O 1
ATOM 767 N N . ALA A 1 93 ? -21.384 -1.245 30.554 1.00 98.06 93 ALA A N 1
ATOM 768 C CA . ALA A 1 93 ? -19.984 -1.169 30.137 1.00 98.06 93 ALA A CA 1
ATOM 769 C C . ALA A 1 93 ? -19.662 -2.214 29.057 1.00 98.06 93 ALA A C 1
ATOM 771 O O . ALA A 1 93 ? -19.079 -1.868 28.029 1.00 98.06 93 ALA A O 1
ATOM 772 N N . PHE A 1 94 ? -20.125 -3.453 29.239 1.00 98.38 94 PHE A N 1
ATOM 773 C CA . PHE A 1 94 ? -19.973 -4.521 28.254 1.00 98.38 94 PHE A CA 1
ATOM 774 C C . PHE A 1 94 ? -20.657 -4.172 26.928 1.00 98.38 94 PHE A C 1
ATOM 776 O O . PHE A 1 94 ? -20.026 -4.238 25.877 1.00 98.38 94 PHE A O 1
ATOM 783 N N . LYS A 1 95 ? -21.912 -3.702 26.963 1.00 98.38 95 LYS A N 1
ATOM 784 C CA . LYS A 1 95 ? -22.630 -3.242 25.759 1.00 98.38 95 LYS A CA 1
ATOM 785 C C . LYS A 1 95 ? -21.866 -2.139 25.020 1.00 98.38 95 LYS A C 1
ATOM 787 O O . LYS A 1 95 ? -21.736 -2.195 23.799 1.00 98.38 95 LYS A O 1
ATOM 792 N N . ARG A 1 96 ? -21.321 -1.160 25.751 1.00 98.12 96 ARG A N 1
ATOM 793 C CA . ARG A 1 96 ? -20.507 -0.077 25.173 1.00 98.12 96 ARG A CA 1
ATOM 794 C C . ARG A 1 96 ? -19.218 -0.596 24.539 1.00 98.12 96 ARG A C 1
ATOM 796 O O . ARG A 1 96 ? -18.843 -0.116 23.474 1.00 98.12 96 ARG A O 1
ATOM 803 N N . MET A 1 97 ? -18.537 -1.544 25.180 1.00 98.19 97 MET A N 1
ATOM 804 C CA . MET A 1 97 ? -17.315 -2.143 24.641 1.00 98.19 97 MET A CA 1
ATOM 805 C C . MET A 1 97 ? -17.607 -2.960 23.380 1.00 98.19 97 MET A C 1
ATOM 807 O O . MET A 1 97 ? -16.950 -2.757 22.370 1.00 98.19 97 MET A O 1
ATOM 811 N N . MET A 1 98 ? -18.671 -3.765 23.388 1.00 98.50 98 MET A N 1
ATOM 812 C CA . MET A 1 98 ? -19.113 -4.528 22.218 1.00 98.50 98 MET A CA 1
ATOM 813 C C . MET A 1 98 ? -19.427 -3.638 21.013 1.00 98.50 98 MET A C 1
ATOM 815 O O . MET A 1 98 ? -19.085 -3.980 19.884 1.00 98.50 98 MET A O 1
ATOM 819 N N . GLU A 1 99 ? -20.073 -2.491 21.228 1.00 98.31 99 GLU A N 1
ATOM 820 C CA . GLU A 1 99 ? -20.362 -1.562 20.134 1.00 98.31 99 GLU A CA 1
ATOM 821 C C . GLU A 1 99 ? -19.084 -0.914 19.585 1.00 98.31 99 GLU A C 1
ATOM 823 O O . GLU A 1 99 ? -18.887 -0.844 18.371 1.00 98.31 99 GLU A O 1
ATOM 828 N N . LYS A 1 100 ? -18.159 -0.516 20.468 1.00 98.38 100 LYS A N 1
ATOM 829 C CA . LYS A 1 100 ? -16.838 -0.017 20.058 1.00 98.38 100 LYS A CA 1
ATOM 830 C C . LYS A 1 100 ? -16.048 -1.065 19.276 1.00 98.38 100 LYS A C 1
ATOM 832 O O . LYS A 1 100 ? -15.416 -0.714 18.279 1.00 98.38 100 LYS A O 1
ATOM 837 N N . ASP A 1 101 ? -16.107 -2.327 19.684 1.00 98.50 101 ASP A N 1
ATOM 838 C CA . ASP A 1 101 ? -15.419 -3.424 19.006 1.00 98.50 101 ASP A CA 1
ATOM 839 C C . ASP A 1 101 ? -15.986 -3.653 17.603 1.00 98.50 101 ASP A C 1
ATOM 841 O O . ASP A 1 101 ? -15.217 -3.776 16.652 1.00 98.50 101 ASP A O 1
ATOM 845 N N . LYS A 1 102 ? -17.314 -3.602 17.425 1.00 98.25 102 LYS A N 1
ATOM 846 C CA . LYS A 1 102 ? -17.942 -3.677 16.092 1.00 98.25 102 LYS A CA 1
ATOM 847 C C . LYS A 1 102 ? -17.480 -2.551 15.169 1.00 98.25 102 LYS A C 1
ATOM 849 O O . LYS A 1 102 ? -17.117 -2.813 14.020 1.00 98.25 102 LYS A O 1
ATOM 854 N N . VAL A 1 103 ? -17.476 -1.311 15.668 1.00 98.25 103 VAL A N 1
ATOM 855 C CA . VAL A 1 103 ? -17.022 -0.135 14.907 1.00 98.25 103 VAL A CA 1
ATOM 856 C C . VAL A 1 103 ? -15.542 -0.268 14.547 1.00 98.25 103 VAL A C 1
ATOM 858 O O . VAL A 1 103 ? -15.152 -0.019 13.405 1.00 98.25 103 VAL A O 1
ATOM 861 N N . THR A 1 104 ? -14.718 -0.706 15.497 1.00 97.94 104 THR A N 1
ATOM 862 C CA . THR A 1 104 ? -13.277 -0.889 15.289 1.00 97.94 104 THR A CA 1
ATOM 863 C C . THR A 1 104 ? -13.001 -2.005 14.284 1.00 97.94 104 THR A C 1
ATOM 865 O O . THR A 1 104 ? -12.182 -1.817 13.387 1.00 97.94 104 THR A O 1
ATOM 868 N N . ALA A 1 105 ? -13.725 -3.123 14.351 1.00 98.56 105 ALA A N 1
ATOM 869 C CA . ALA A 1 105 ? -13.628 -4.209 13.379 1.00 98.56 105 ALA A CA 1
ATOM 870 C C . ALA A 1 105 ? -13.970 -3.733 11.956 1.00 98.56 105 ALA A C 1
ATOM 872 O O . ALA A 1 105 ? -13.184 -3.943 11.032 1.00 98.56 105 ALA A O 1
ATOM 873 N N . HIS A 1 106 ? -15.069 -2.986 11.786 1.00 98.50 106 HIS A N 1
ATOM 874 C CA . HIS A 1 106 ? -15.437 -2.404 10.487 1.00 98.50 106 HIS A CA 1
ATOM 875 C C . HIS A 1 106 ? -14.370 -1.434 9.962 1.00 98.50 106 HIS A C 1
ATOM 877 O O . HIS A 1 106 ? -14.048 -1.423 8.768 1.00 98.50 106 HIS A O 1
ATOM 883 N N . LEU A 1 107 ? -13.790 -0.619 10.848 1.00 98.38 107 LEU A N 1
ATOM 884 C CA . LEU A 1 107 ? -12.708 0.290 10.487 1.00 98.38 107 LEU A CA 1
ATOM 885 C C . LEU A 1 107 ? -11.461 -0.481 10.036 1.00 98.38 107 LEU A C 1
ATOM 887 O O . LEU A 1 107 ? -10.868 -0.122 9.017 1.00 98.38 107 LEU A O 1
ATOM 891 N N . ILE A 1 108 ? -11.079 -1.540 10.754 1.00 98.44 108 ILE A N 1
ATOM 892 C CA . ILE A 1 108 ? -9.953 -2.409 10.392 1.00 98.44 108 ILE A CA 1
ATOM 893 C C . ILE A 1 108 ? -10.179 -2.994 8.997 1.00 98.44 108 ILE A C 1
ATOM 895 O O . ILE A 1 108 ? -9.311 -2.853 8.139 1.00 98.44 108 ILE A O 1
ATOM 899 N N . GLU A 1 109 ? -11.357 -3.548 8.714 1.00 98.50 109 GLU A N 1
ATOM 900 C CA . GLU A 1 109 ? -11.688 -4.097 7.394 1.00 98.50 109 GLU A CA 1
ATOM 901 C C . GLU A 1 109 ? -11.611 -3.047 6.277 1.00 98.50 109 GLU A C 1
ATOM 903 O O . GLU A 1 109 ? -11.096 -3.310 5.185 1.00 98.50 109 GLU A O 1
ATOM 908 N N . GLN A 1 110 ? -12.108 -1.830 6.520 1.00 98.50 110 GLN A N 1
ATOM 909 C CA . GLN A 1 110 ? -12.023 -0.745 5.541 1.00 98.50 110 GLN A CA 1
ATOM 910 C C . GLN A 1 110 ? -10.567 -0.337 5.281 1.00 98.50 110 GLN A C 1
ATOM 912 O O . GLN A 1 110 ? -10.180 -0.097 4.133 1.00 98.50 110 GLN A O 1
ATOM 917 N N . ARG A 1 111 ? -9.746 -0.256 6.333 1.00 98.31 111 ARG A N 1
ATOM 918 C CA . ARG A 1 111 ? -8.318 0.064 6.217 1.00 98.31 111 ARG A CA 1
ATOM 919 C C . ARG A 1 111 ? -7.558 -1.047 5.505 1.00 98.31 111 ARG A C 1
ATOM 921 O O . ARG A 1 111 ? -6.742 -0.740 4.643 1.00 98.31 111 ARG A O 1
ATOM 928 N N . MET A 1 112 ? -7.882 -2.304 5.783 1.00 98.50 112 MET A N 1
ATOM 929 C CA . MET A 1 112 ? -7.274 -3.465 5.141 1.00 98.50 112 MET A CA 1
ATOM 930 C C . MET A 1 112 ? -7.569 -3.485 3.636 1.00 98.50 112 MET A C 1
ATOM 932 O O . MET A 1 112 ? -6.652 -3.640 2.836 1.00 98.50 112 MET A O 1
ATOM 936 N N . ARG A 1 113 ? -8.812 -3.192 3.226 1.00 98.44 113 ARG A N 1
ATOM 937 C CA . ARG A 1 113 ? -9.165 -3.029 1.803 1.00 98.44 113 ARG A CA 1
ATOM 938 C C . ARG A 1 113 ? -8.379 -1.908 1.121 1.00 98.44 113 ARG A C 1
ATOM 940 O O . ARG A 1 113 ? -7.860 -2.101 0.025 1.00 98.44 113 ARG A O 1
ATOM 947 N N . LYS A 1 114 ? -8.247 -0.748 1.775 1.00 98.50 114 LYS A N 1
ATOM 948 C CA . LYS A 1 114 ? -7.433 0.365 1.253 1.00 98.50 114 LYS A CA 1
ATOM 949 C C . LYS A 1 114 ? -5.960 -0.025 1.120 1.00 98.50 114 LYS A C 1
ATOM 951 O O . LYS A 1 114 ? -5.335 0.325 0.125 1.00 98.50 114 LYS A O 1
ATOM 956 N N . LEU A 1 115 ? -5.421 -0.754 2.095 1.00 98.50 115 LEU A N 1
ATOM 957 C CA . LEU A 1 115 ? -4.041 -1.228 2.073 1.00 98.50 115 LEU A CA 1
ATOM 958 C C . LEU A 1 115 ? -3.793 -2.179 0.897 1.00 98.50 115 LEU A C 1
ATOM 960 O O . LEU A 1 115 ? -2.813 -2.001 0.180 1.00 98.50 115 LEU A O 1
ATOM 964 N N . LEU A 1 116 ? -4.699 -3.134 0.665 1.00 98.50 116 LEU A N 1
ATOM 965 C CA . LEU A 1 116 ? -4.616 -4.055 -0.472 1.00 98.50 116 LEU A CA 1
ATOM 966 C C . LEU A 1 116 ? -4.631 -3.302 -1.806 1.00 98.50 116 LEU A C 1
ATOM 968 O O . LEU A 1 116 ? -3.758 -3.522 -2.639 1.00 98.50 116 LEU A O 1
ATOM 972 N N . HIS A 1 117 ? -5.542 -2.341 -1.969 1.00 98.50 117 HIS A N 1
ATOM 973 C CA . HIS A 1 117 ? -5.613 -1.544 -3.193 1.00 98.50 117 HIS A CA 1
ATOM 974 C C . HIS A 1 117 ? -4.340 -0.713 -3.437 1.00 98.50 117 HIS A C 1
ATOM 976 O O . HIS A 1 117 ? -3.830 -0.643 -4.556 1.00 98.50 117 HIS A O 1
ATOM 982 N N . LEU A 1 118 ? -3.784 -0.100 -2.386 1.00 98.50 118 LEU A N 1
ATOM 983 C CA . LEU A 1 118 ? -2.512 0.621 -2.484 1.00 98.50 118 LEU A CA 1
ATOM 984 C C . LEU A 1 118 ? -1.357 -0.321 -2.838 1.00 98.50 118 LEU A C 1
ATOM 986 O O . LEU A 1 118 ? -0.515 0.029 -3.664 1.00 98.50 118 LEU A O 1
ATOM 990 N N . HIS A 1 119 ? -1.329 -1.517 -2.253 1.00 98.50 119 HIS A N 1
ATOM 991 C CA . HIS A 1 119 ? -0.320 -2.525 -2.550 1.00 98.50 119 HIS A CA 1
ATOM 992 C C . HIS A 1 119 ? -0.387 -2.983 -4.017 1.00 98.50 119 HIS A C 1
ATOM 994 O O . HIS A 1 119 ? 0.644 -3.025 -4.689 1.00 98.50 119 HIS A O 1
ATOM 1000 N N . GLU A 1 120 ? -1.585 -3.245 -4.544 1.00 98.56 120 GLU A N 1
ATOM 1001 C CA . GLU A 1 120 ? -1.805 -3.562 -5.962 1.00 98.56 120 GLU A CA 1
ATOM 1002 C C . GLU A 1 120 ? -1.365 -2.415 -6.881 1.00 98.56 120 GLU A C 1
ATOM 1004 O O . GLU A 1 120 ? -0.657 -2.646 -7.860 1.00 98.56 120 GLU A O 1
ATOM 1009 N N . SER A 1 121 ? -1.702 -1.168 -6.539 1.00 98.50 121 SER A N 1
ATOM 1010 C CA . SER A 1 121 ? -1.285 0.019 -7.298 1.00 98.50 121 SER A CA 1
ATOM 1011 C C . SER A 1 121 ? 0.240 0.177 -7.337 1.00 98.50 121 SER A C 1
ATOM 1013 O O . SER A 1 121 ? 0.819 0.439 -8.395 1.00 98.50 121 SER A O 1
ATOM 1015 N N . ILE A 1 122 ? 0.922 -0.042 -6.207 1.00 98.56 122 ILE A N 1
ATOM 1016 C CA . ILE A 1 122 ? 2.390 -0.028 -6.137 1.00 98.56 122 ILE A CA 1
ATOM 1017 C C . ILE A 1 122 ? 2.980 -1.162 -6.978 1.00 98.56 122 ILE A C 1
ATOM 1019 O O . ILE A 1 122 ? 3.920 -0.926 -7.738 1.00 98.56 122 ILE A O 1
ATOM 1023 N N . ALA A 1 123 ? 2.443 -2.379 -6.866 1.00 98.56 123 ALA A N 1
ATOM 1024 C CA . ALA A 1 123 ? 2.904 -3.527 -7.640 1.00 98.56 123 ALA A CA 1
ATOM 1025 C C . ALA A 1 123 ? 2.756 -3.280 -9.150 1.00 98.56 123 ALA A C 1
ATOM 1027 O O . ALA A 1 123 ? 3.710 -3.488 -9.901 1.00 98.56 123 ALA A O 1
ATOM 1028 N N . TYR A 1 124 ? 1.610 -2.742 -9.575 1.00 98.50 124 TYR A N 1
ATOM 1029 C CA . TYR A 1 124 ? 1.359 -2.346 -10.957 1.00 98.50 124 TYR A CA 1
ATOM 1030 C C . TYR A 1 124 ? 2.366 -1.296 -11.445 1.00 98.50 124 TYR A C 1
ATOM 1032 O O . TYR A 1 124 ? 3.006 -1.487 -12.478 1.00 98.50 124 TYR A O 1
ATOM 1040 N N . ARG A 1 125 ? 2.576 -0.212 -10.683 1.00 98.44 125 ARG A N 1
ATOM 1041 C CA . ARG A 1 125 ? 3.542 0.838 -11.051 1.00 98.44 125 ARG A CA 1
ATOM 1042 C C . ARG A 1 125 ? 4.970 0.303 -11.133 1.00 98.44 125 ARG A C 1
ATOM 1044 O O . ARG A 1 125 ? 5.691 0.650 -12.061 1.00 98.44 125 ARG A O 1
ATOM 1051 N N . ARG A 1 126 ? 5.379 -0.569 -10.206 1.00 98.50 126 ARG A N 1
ATOM 1052 C CA . ARG A 1 126 ? 6.696 -1.226 -10.243 1.00 98.50 126 ARG A CA 1
ATOM 1053 C C . ARG A 1 126 ? 6.861 -2.088 -11.491 1.00 98.50 126 ARG A C 1
ATOM 1055 O O . ARG A 1 126 ? 7.896 -2.000 -12.145 1.00 98.50 126 ARG A O 1
ATOM 1062 N N . ALA A 1 127 ? 5.847 -2.881 -11.836 1.00 98.50 127 ALA A N 1
ATOM 1063 C CA . ALA A 1 127 ? 5.857 -3.681 -13.055 1.00 98.50 127 ALA A CA 1
ATOM 1064 C C . ALA A 1 127 ? 5.970 -2.791 -14.301 1.00 98.50 127 ALA A C 1
ATOM 1066 O O . ALA A 1 127 ? 6.807 -3.061 -15.159 1.00 98.50 127 ALA A O 1
ATOM 1067 N N . LYS A 1 128 ? 5.209 -1.690 -14.356 1.00 98.69 128 LYS A N 1
ATOM 1068 C CA . LYS A 1 128 ? 5.245 -0.7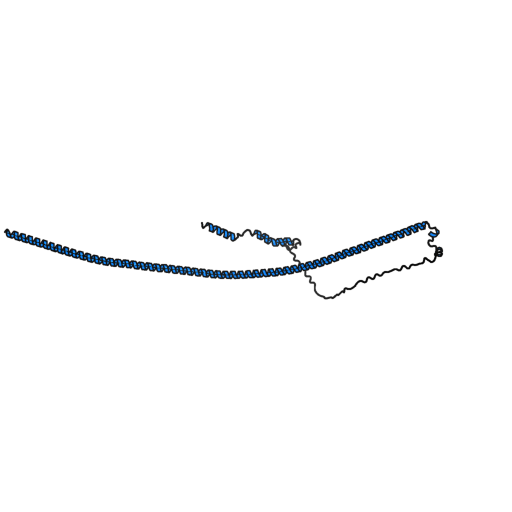33 -15.468 1.00 98.69 128 LYS A CA 1
ATOM 1069 C C . LYS A 1 128 ? 6.607 -0.049 -15.621 1.00 98.69 128 LYS A C 1
ATOM 1071 O O . LYS A 1 128 ? 7.139 0.015 -16.722 1.00 98.69 128 LYS A O 1
ATOM 1076 N N . ILE A 1 129 ? 7.221 0.392 -14.523 1.00 98.44 129 ILE A N 1
ATOM 1077 C CA . ILE A 1 129 ? 8.581 0.956 -14.554 1.00 98.44 129 ILE A CA 1
ATOM 1078 C C . ILE A 1 129 ? 9.580 -0.083 -15.080 1.00 98.44 129 ILE A C 1
ATOM 1080 O O . ILE A 1 129 ? 10.439 0.244 -15.895 1.00 98.44 129 ILE A O 1
ATOM 1084 N N . ALA A 1 130 ? 9.462 -1.343 -14.652 1.00 98.44 130 ALA A N 1
ATOM 1085 C CA . ALA A 1 130 ? 10.355 -2.406 -15.101 1.00 98.44 130 ALA A CA 1
ATOM 1086 C C . ALA A 1 130 ? 10.192 -2.729 -16.597 1.00 98.44 130 ALA A C 1
ATOM 1088 O O . ALA A 1 130 ? 11.194 -2.971 -17.272 1.00 98.44 130 ALA A O 1
ATOM 1089 N N . THR A 1 131 ? 8.963 -2.729 -17.128 1.00 98.38 131 THR A N 1
ATOM 1090 C CA . THR A 1 131 ? 8.732 -2.904 -18.571 1.00 98.38 131 THR A CA 1
ATOM 1091 C C . THR A 1 131 ? 9.280 -1.724 -19.358 1.00 98.38 131 THR A C 1
ATOM 1093 O O . THR A 1 131 ? 10.043 -1.931 -20.297 1.00 98.38 131 THR A O 1
ATOM 1096 N N . ASP A 1 132 ? 8.983 -0.500 -18.918 1.00 98.56 132 ASP A N 1
ATOM 1097 C CA . ASP A 1 132 ? 9.408 0.713 -19.614 1.00 98.56 132 ASP A CA 1
ATOM 1098 C C . ASP A 1 132 ? 10.943 0.819 -19.616 1.00 98.56 132 ASP A C 1
ATOM 1100 O O . ASP A 1 132 ? 11.535 1.103 -20.652 1.00 98.56 132 ASP A O 1
ATOM 1104 N N . SER A 1 133 ? 11.620 0.497 -18.504 1.00 98.38 133 SER A N 1
ATOM 1105 C CA . SER A 1 133 ? 13.093 0.458 -18.440 1.00 98.38 133 SER A CA 1
ATOM 1106 C C . SER A 1 133 ? 13.688 -0.471 -19.499 1.00 98.38 133 SER A C 1
ATOM 1108 O O . SER A 1 133 ? 14.605 -0.083 -20.220 1.00 98.38 133 SER A O 1
ATOM 1110 N N . ARG A 1 134 ? 13.136 -1.684 -19.644 1.00 98.38 134 ARG A N 1
ATOM 1111 C CA . ARG A 1 134 ? 13.605 -2.661 -20.642 1.00 98.38 134 ARG A CA 1
ATOM 1112 C C . ARG A 1 134 ? 13.368 -2.173 -22.069 1.00 98.38 134 ARG A C 1
ATOM 1114 O O . ARG A 1 134 ? 14.232 -2.348 -22.930 1.00 98.38 134 ARG A O 1
ATOM 1121 N N . GLU A 1 135 ? 12.219 -1.555 -22.327 1.00 98.38 135 GLU A N 1
ATOM 1122 C CA . GLU A 1 135 ? 11.898 -0.972 -23.632 1.00 98.38 135 GLU A CA 1
ATOM 1123 C C . GLU A 1 135 ? 12.850 0.177 -23.984 1.00 98.38 135 GLU A C 1
ATOM 1125 O O . GLU A 1 135 ? 13.397 0.211 -25.091 1.00 98.38 135 GLU A O 1
ATOM 1130 N N . TRP A 1 136 ? 13.118 1.078 -23.034 1.00 98.19 136 TRP A N 1
ATOM 1131 C CA . TRP A 1 136 ? 14.055 2.186 -23.211 1.00 98.19 136 TRP A CA 1
ATOM 1132 C C . TRP A 1 136 ? 15.485 1.707 -23.438 1.00 98.19 136 TRP A C 1
ATOM 1134 O O . TRP A 1 136 ? 16.161 2.208 -24.337 1.00 98.19 136 TRP A O 1
ATOM 1144 N N . GLU A 1 137 ? 15.947 0.717 -22.677 1.00 98.38 137 GLU A N 1
ATOM 1145 C CA . GLU A 1 137 ? 17.264 0.107 -22.866 1.00 98.38 137 GLU A CA 1
ATOM 1146 C C . GLU A 1 137 ? 17.403 -0.521 -24.256 1.00 98.38 137 GLU A C 1
ATOM 1148 O O . GLU A 1 137 ? 18.395 -0.268 -24.946 1.00 98.38 137 GLU A O 1
ATOM 1153 N N . SER A 1 138 ? 16.394 -1.276 -24.699 1.00 98.25 138 SER A N 1
ATOM 1154 C CA . SER A 1 138 ? 16.360 -1.889 -26.031 1.00 98.25 138 SER A CA 1
ATOM 1155 C C . SER A 1 138 ? 16.375 -0.837 -27.144 1.00 98.25 138 SER A C 1
ATOM 1157 O O . SER A 1 138 ? 17.208 -0.896 -28.052 1.00 98.25 138 SER A O 1
ATOM 1159 N N . ARG A 1 139 ? 15.521 0.191 -27.040 1.00 98.31 139 ARG A N 1
ATOM 1160 C CA . ARG A 1 139 ? 15.447 1.285 -28.020 1.00 98.31 139 ARG A CA 1
ATOM 1161 C C . ARG A 1 139 ? 16.757 2.061 -28.098 1.00 98.31 139 ARG A C 1
ATOM 1163 O O . ARG A 1 139 ? 17.251 2.349 -29.186 1.00 98.31 139 ARG A O 1
ATOM 1170 N N . ASN A 1 140 ? 17.339 2.385 -26.948 1.00 98.44 140 ASN A N 1
ATOM 1171 C CA . ASN A 1 140 ? 18.593 3.121 -26.875 1.00 98.44 140 ASN A CA 1
ATOM 1172 C C . ASN A 1 140 ? 19.761 2.291 -27.425 1.00 98.44 140 ASN A C 1
ATOM 1174 O O . ASN A 1 140 ? 20.603 2.816 -28.149 1.00 98.44 140 ASN A O 1
ATOM 1178 N N . LYS A 1 141 ? 19.791 0.982 -27.148 1.00 98.50 141 LYS A N 1
ATOM 1179 C CA . LYS A 1 141 ? 20.756 0.064 -27.761 1.00 98.50 141 LYS A CA 1
ATOM 1180 C C . LYS A 1 141 ? 20.629 0.061 -29.286 1.00 98.50 141 LYS A C 1
ATOM 1182 O O . LYS A 1 141 ? 21.626 0.295 -29.958 1.00 98.50 141 LYS A O 1
ATOM 1187 N N . ALA A 1 142 ? 19.417 -0.083 -29.822 1.00 98.38 142 ALA A N 1
ATOM 1188 C CA . ALA A 1 142 ? 19.186 -0.050 -31.266 1.00 98.38 142 ALA A CA 1
ATOM 1189 C C . ALA A 1 142 ? 19.643 1.276 -31.910 1.00 98.38 142 ALA A C 1
ATOM 1191 O O . ALA A 1 142 ? 20.296 1.263 -32.952 1.00 98.38 142 ALA A O 1
ATOM 1192 N N . MET A 1 143 ? 19.368 2.422 -31.274 1.00 98.38 143 MET A N 1
ATOM 1193 C CA . MET A 1 143 ? 19.843 3.723 -31.768 1.00 98.38 143 MET A CA 1
ATOM 1194 C C . MET A 1 143 ? 21.371 3.847 -31.735 1.00 98.38 143 MET A C 1
ATOM 1196 O O . MET A 1 143 ? 21.963 4.399 -32.665 1.00 98.38 143 MET A O 1
ATOM 1200 N N . ARG A 1 144 ? 22.032 3.326 -30.692 1.00 98.50 144 ARG A N 1
ATOM 1201 C CA . ARG A 1 144 ? 23.502 3.285 -30.631 1.00 98.50 144 ARG A CA 1
ATOM 1202 C C . ARG A 1 144 ? 24.079 2.404 -31.735 1.00 98.50 144 ARG A C 1
ATOM 1204 O O . ARG A 1 144 ? 24.994 2.846 -32.421 1.00 98.50 144 ARG A O 1
ATOM 1211 N N . ASP A 1 145 ? 23.500 1.229 -31.962 1.00 98.50 145 ASP A N 1
ATOM 1212 C CA . ASP A 1 145 ? 23.938 0.310 -33.016 1.00 98.50 145 ASP A CA 1
ATOM 1213 C C . ASP A 1 145 ? 23.813 0.958 -34.409 1.00 98.50 145 ASP A C 1
ATOM 1215 O O . ASP A 1 145 ? 24.738 0.878 -35.222 1.00 98.50 145 ASP A O 1
ATOM 1219 N N . GLN A 1 146 ? 22.715 1.679 -34.672 1.00 98.31 146 GLN A N 1
ATOM 1220 C CA . GLN A 1 146 ? 22.527 2.446 -35.911 1.00 98.31 146 GLN A CA 1
ATOM 1221 C C . GLN A 1 146 ? 23.542 3.587 -36.051 1.00 98.31 146 GLN A C 1
ATOM 1223 O O . GLN A 1 146 ? 24.154 3.745 -37.112 1.0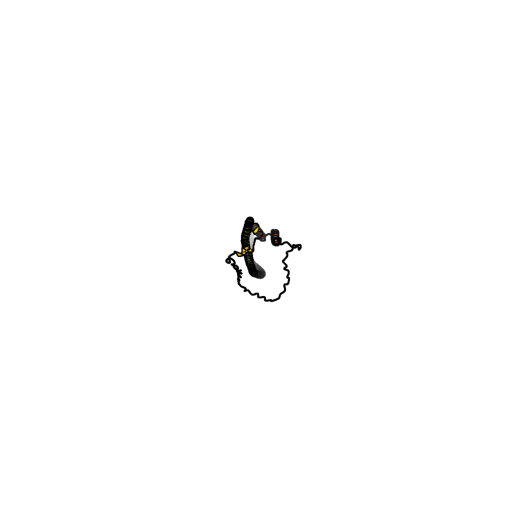0 98.31 146 GLN A O 1
ATOM 1228 N N . LYS A 1 147 ? 23.762 4.364 -34.983 1.00 98.56 147 LYS A N 1
ATOM 1229 C CA . LYS A 1 147 ? 24.765 5.438 -34.954 1.00 98.56 147 LYS A CA 1
ATOM 1230 C C . LYS A 1 147 ? 26.160 4.894 -35.258 1.00 98.56 147 LYS A C 1
ATOM 1232 O O . LYS A 1 147 ? 26.881 5.469 -36.075 1.00 98.56 147 LYS A O 1
ATOM 1237 N N . ASP A 1 148 ? 26.538 3.786 -34.631 1.00 98.38 148 ASP A N 1
ATOM 1238 C CA . ASP A 1 148 ? 27.842 3.159 -34.824 1.00 98.38 148 ASP A CA 1
ATOM 1239 C C . ASP A 1 148 ? 27.979 2.565 -36.229 1.00 98.38 148 ASP A C 1
ATOM 1241 O O . ASP A 1 148 ? 29.039 2.690 -36.849 1.00 98.38 148 ASP A O 1
ATOM 1245 N N . GLY A 1 149 ? 26.906 1.986 -36.777 1.00 98.44 149 GLY A N 1
ATOM 1246 C CA . GLY A 1 149 ? 26.832 1.559 -38.175 1.00 98.44 149 GLY A CA 1
ATOM 1247 C C . GLY A 1 149 ? 27.082 2.716 -39.146 1.00 98.44 149 GLY A C 1
ATOM 1248 O O . GLY A 1 149 ? 27.983 2.646 -39.987 1.00 98.44 149 GLY A O 1
ATOM 1249 N N . MET A 1 150 ? 26.366 3.828 -38.976 1.00 98.12 150 MET A N 1
ATOM 1250 C CA . MET A 1 150 ? 26.536 5.026 -39.802 1.00 98.12 150 MET A CA 1
ATOM 1251 C C . MET A 1 150 ? 27.944 5.623 -39.671 1.00 98.12 150 MET A C 1
ATOM 1253 O O . MET A 1 150 ? 28.565 5.978 -40.674 1.00 98.12 150 MET A O 1
ATOM 1257 N N . ASN A 1 151 ? 28.502 5.674 -38.458 1.00 98.44 151 ASN A N 1
ATOM 1258 C CA . ASN A 1 151 ? 29.860 6.164 -38.228 1.00 98.44 151 ASN A CA 1
ATOM 1259 C C . ASN A 1 151 ? 30.914 5.282 -38.925 1.00 98.44 151 ASN A C 1
ATOM 1261 O O . ASN A 1 151 ? 31.851 5.801 -39.535 1.00 98.44 151 ASN A O 1
ATOM 1265 N N . LYS A 1 152 ? 30.748 3.951 -38.910 1.00 98.56 152 LYS A N 1
ATOM 1266 C CA . LYS A 1 152 ? 31.615 3.025 -39.662 1.00 98.56 152 LYS A CA 1
ATOM 1267 C C . LYS A 1 152 ? 31.556 3.302 -41.166 1.00 98.56 152 LYS A C 1
ATOM 1269 O O . LYS A 1 152 ? 32.609 3.375 -41.805 1.00 98.56 152 LYS A O 1
ATOM 1274 N N . HIS A 1 153 ? 30.361 3.504 -41.728 1.00 98.31 153 HIS A N 1
ATOM 1275 C CA . HIS A 1 153 ? 30.199 3.852 -43.144 1.00 98.31 153 HIS A CA 1
ATOM 1276 C C . HIS A 1 153 ? 30.857 5.193 -43.486 1.00 98.31 153 HIS A C 1
ATOM 1278 O O . HIS A 1 153 ? 31.627 5.269 -44.447 1.00 98.31 153 HIS A O 1
ATOM 1284 N N . TYR A 1 154 ? 30.640 6.216 -42.658 1.00 98.44 154 TYR A N 1
ATOM 1285 C CA . TYR A 1 154 ? 31.259 7.531 -42.813 1.00 98.44 154 TYR A CA 1
ATOM 1286 C C . TYR A 1 154 ? 32.792 7.453 -42.794 1.00 98.44 154 TYR A C 1
ATOM 1288 O O . TYR A 1 154 ? 33.457 7.962 -43.699 1.00 98.44 154 TYR A O 1
ATOM 1296 N N . GLN A 1 155 ? 33.378 6.757 -41.816 1.00 98.44 155 GLN A N 1
ATOM 1297 C CA . GLN A 1 155 ? 34.828 6.565 -41.750 1.00 98.44 155 GLN A CA 1
ATOM 1298 C C . GLN A 1 155 ? 35.359 5.787 -42.957 1.00 98.44 155 GLN A C 1
ATOM 1300 O O . GLN A 1 155 ? 36.407 6.138 -43.501 1.00 98.44 155 GLN A O 1
ATOM 1305 N N . GLY A 1 156 ? 34.640 4.751 -43.398 1.00 98.25 156 GLY A N 1
ATOM 1306 C CA . GLY A 1 156 ? 34.979 3.992 -44.598 1.00 98.25 156 GLY A CA 1
ATOM 1307 C C . GLY A 1 156 ? 35.039 4.881 -45.840 1.00 98.25 156 GLY A C 1
ATOM 1308 O O . GLY A 1 156 ? 36.025 4.846 -46.579 1.00 98.25 156 GLY A O 1
ATOM 1309 N N . LEU A 1 157 ? 34.033 5.735 -46.036 1.00 98.38 157 LEU A N 1
ATOM 1310 C CA . LEU A 1 157 ? 33.999 6.686 -47.143 1.00 98.38 157 LEU A CA 1
ATOM 1311 C C . LEU A 1 157 ? 35.117 7.731 -47.036 1.00 98.38 157 LEU A C 1
ATOM 1313 O O . LEU A 1 157 ? 35.825 7.973 -48.012 1.00 98.38 157 LEU A O 1
ATOM 1317 N N . LYS A 1 158 ? 35.351 8.291 -45.844 1.00 98.38 158 LYS A N 1
ATOM 1318 C CA . LYS A 1 158 ? 36.434 9.254 -45.604 1.00 98.38 158 LYS A CA 1
ATOM 1319 C C . LYS A 1 158 ? 37.806 8.672 -45.959 1.00 98.38 158 LYS A C 1
ATOM 1321 O O . LYS A 1 158 ? 38.605 9.349 -46.606 1.00 98.38 158 LYS A O 1
ATOM 1326 N N . ARG A 1 159 ? 38.071 7.408 -45.599 1.00 98.50 159 ARG A N 1
ATOM 1327 C CA . ARG A 1 159 ? 39.305 6.698 -45.989 1.00 98.50 159 ARG A CA 1
ATOM 1328 C C . ARG A 1 159 ? 39.411 6.542 -47.507 1.00 98.50 159 ARG A C 1
ATOM 1330 O O . ARG A 1 159 ? 40.475 6.821 -48.054 1.00 98.50 159 ARG A O 1
ATOM 1337 N N . LYS A 1 160 ? 38.324 6.154 -48.190 1.00 98.31 160 LYS A N 1
ATOM 1338 C CA . LYS A 1 160 ? 38.292 6.040 -49.662 1.00 98.31 160 LYS A CA 1
ATOM 1339 C C . LYS A 1 160 ? 38.607 7.378 -50.337 1.00 98.31 160 LYS A C 1
ATOM 1341 O O . LYS A 1 160 ? 39.471 7.421 -51.203 1.00 98.31 160 LYS A O 1
ATOM 1346 N N . ILE A 1 161 ? 37.978 8.468 -49.897 1.00 98.00 161 ILE A N 1
ATOM 1347 C CA . ILE A 1 161 ? 38.228 9.815 -50.435 1.00 98.00 161 ILE A CA 1
ATOM 1348 C C . ILE A 1 161 ? 39.679 10.243 -50.194 1.00 98.00 161 ILE A C 1
ATOM 1350 O O . ILE A 1 161 ? 40.324 10.753 -51.105 1.00 98.00 161 ILE A O 1
ATOM 1354 N N . SER A 1 162 ? 40.211 10.018 -48.989 1.00 98.06 162 SER A N 1
ATOM 1355 C CA . SER A 1 162 ? 41.610 10.336 -48.678 1.00 98.06 162 SER A CA 1
ATOM 1356 C C . SER A 1 162 ? 42.581 9.570 -49.584 1.00 98.06 162 SER A C 1
ATOM 1358 O O . SER A 1 162 ? 43.503 10.160 -50.143 1.00 98.06 162 SER A O 1
ATOM 1360 N N . LYS A 1 163 ? 42.324 8.273 -49.807 1.00 98.25 163 LYS A N 1
ATOM 1361 C CA . LYS A 1 163 ? 43.116 7.440 -50.720 1.00 98.25 163 LYS A CA 1
ATOM 1362 C C . LYS A 1 163 ? 43.067 7.971 -52.154 1.00 98.25 163 LYS A C 1
ATOM 1364 O O . LYS A 1 163 ? 44.120 8.128 -52.758 1.00 98.25 163 LYS A O 1
ATOM 1369 N N . LEU A 1 164 ? 41.877 8.289 -52.669 1.00 98.19 164 LEU A N 1
ATOM 1370 C CA . LEU A 1 164 ? 41.715 8.842 -54.019 1.00 98.19 164 LEU A CA 1
ATOM 1371 C C . LEU A 1 164 ? 42.445 10.179 -54.181 1.00 98.19 164 LEU A C 1
ATOM 1373 O O . LEU A 1 164 ? 43.140 10.374 -55.170 1.00 98.19 164 LEU A O 1
ATOM 1377 N N . ARG A 1 165 ? 42.350 11.076 -53.191 1.00 98.06 165 ARG A N 1
ATOM 1378 C CA . ARG A 1 165 ? 43.088 12.349 -53.196 1.00 98.06 165 ARG A CA 1
ATOM 1379 C C . ARG A 1 165 ? 44.602 12.136 -53.187 1.00 98.06 165 ARG A C 1
ATOM 1381 O O . ARG A 1 165 ? 45.299 12.787 -53.956 1.00 98.06 165 ARG A O 1
ATOM 1388 N N . SER A 1 166 ? 45.108 11.222 -52.353 1.00 97.75 166 SER A N 1
ATOM 1389 C CA . SER A 1 166 ? 46.543 10.906 -52.312 1.00 97.75 166 SER A CA 1
ATOM 1390 C C . SER A 1 166 ? 47.033 10.292 -53.620 1.00 97.75 166 SER A C 1
ATOM 1392 O O . SER A 1 166 ? 48.134 10.612 -54.052 1.00 97.75 166 SER A O 1
ATOM 1394 N N . GLN A 1 167 ? 46.238 9.416 -54.237 1.00 97.94 167 GLN A N 1
ATOM 1395 C CA . GLN A 1 167 ? 46.596 8.779 -55.500 1.00 97.94 167 GLN A CA 1
ATOM 1396 C C . GLN A 1 167 ? 46.618 9.804 -56.637 1.00 97.94 167 GLN A C 1
ATOM 1398 O O . GLN A 1 167 ? 47.641 9.955 -57.289 1.00 97.94 167 GLN A O 1
ATOM 1403 N N . ALA A 1 168 ? 45.559 10.605 -56.783 1.00 96.88 168 ALA A N 1
ATOM 1404 C CA . ALA A 1 168 ? 45.511 11.668 -57.787 1.00 96.88 168 ALA A CA 1
ATOM 1405 C C . ALA A 1 168 ? 46.658 12.683 -57.625 1.00 96.88 168 ALA A C 1
ATOM 1407 O O . ALA A 1 168 ? 47.214 13.156 -58.612 1.00 96.88 168 ALA A O 1
ATOM 1408 N N . HIS A 1 169 ? 47.047 13.002 -56.384 1.00 97.88 169 HIS A N 1
ATOM 1409 C CA . HIS A 1 169 ? 48.202 13.860 -56.122 1.00 97.88 169 HIS A CA 1
ATOM 1410 C C . HIS A 1 169 ? 49.529 13.216 -56.560 1.00 97.88 169 HIS A C 1
ATOM 1412 O O . HIS A 1 169 ? 50.376 13.901 -57.131 1.00 97.88 169 HIS A O 1
ATOM 1418 N N . GLN A 1 170 ? 49.715 11.915 -56.314 1.00 97.81 170 GLN A N 1
ATOM 1419 C CA . GLN A 1 170 ? 50.898 11.175 -56.770 1.00 97.81 170 GLN A CA 1
ATOM 1420 C C . GLN A 1 170 ? 50.961 11.102 -58.298 1.00 97.81 170 GLN A C 1
ATOM 1422 O O . GLN A 1 170 ? 52.016 11.383 -58.863 1.00 97.81 170 GLN A O 1
ATOM 1427 N N . ASP A 1 171 ? 49.839 10.802 -58.952 1.00 97.50 171 ASP A N 1
ATOM 1428 C CA . ASP A 1 171 ? 49.746 10.718 -60.411 1.00 97.50 171 ASP A CA 1
ATOM 1429 C C . ASP A 1 171 ? 50.053 12.078 -61.057 1.00 97.50 171 ASP A C 1
ATOM 1431 O O . ASP A 1 171 ? 50.874 12.167 -61.969 1.00 97.50 171 ASP A O 1
ATOM 1435 N N . LEU A 1 172 ? 49.471 13.164 -60.532 1.00 97.25 172 LEU A N 1
ATOM 1436 C CA . LEU A 1 172 ? 49.743 14.519 -61.016 1.00 97.25 172 LEU A CA 1
ATOM 1437 C C . LEU A 1 172 ? 51.217 14.900 -60.839 1.00 97.25 172 LEU A C 1
ATOM 1439 O O . LEU A 1 172 ? 51.822 15.468 -61.745 1.00 97.25 172 LEU A O 1
ATOM 1443 N N . LYS A 1 173 ? 51.812 14.561 -59.689 1.00 97.69 173 LYS A N 1
ATOM 1444 C CA . LYS A 1 173 ? 53.239 14.784 -59.440 1.00 97.69 173 LYS A CA 1
ATOM 1445 C C . LYS A 1 173 ? 54.107 14.005 -60.431 1.00 97.69 173 LYS A C 1
ATOM 1447 O O . LYS A 1 173 ? 55.079 14.553 -60.938 1.00 97.69 173 LYS A O 1
ATOM 1452 N N . ALA A 1 174 ? 53.754 12.755 -60.729 1.00 97.00 174 ALA A N 1
ATOM 1453 C CA . ALA A 1 174 ? 54.475 11.938 -61.699 1.00 97.00 174 ALA A CA 1
ATOM 1454 C C . ALA A 1 174 ? 54.408 12.539 -63.114 1.00 97.00 174 ALA A C 1
ATOM 1456 O O . ALA A 1 174 ? 55.439 12.645 -63.774 1.00 97.00 174 ALA A O 1
ATOM 1457 N N . VAL A 1 175 ? 53.228 12.993 -63.553 1.00 97.12 175 VAL A N 1
ATOM 1458 C CA . VAL A 1 175 ? 53.048 13.650 -64.861 1.00 97.12 175 VAL A CA 1
ATOM 1459 C C . VAL A 1 175 ? 53.792 14.985 -64.935 1.00 97.12 175 VAL A C 1
ATOM 1461 O O . VAL A 1 175 ? 54.401 15.274 -65.964 1.00 97.12 175 VAL A O 1
ATOM 1464 N N . SER A 1 176 ? 53.775 15.783 -63.861 1.00 97.44 176 SER A N 1
ATOM 1465 C CA . SER A 1 176 ? 54.527 17.043 -63.794 1.00 97.44 176 SER A CA 1
ATOM 1466 C C . SER A 1 176 ? 56.019 16.784 -63.973 1.00 97.44 176 SER A C 1
ATOM 1468 O O . SER A 1 176 ? 56.622 17.347 -64.878 1.00 97.44 176 SER A O 1
ATOM 1470 N N . ASN A 1 177 ? 56.581 15.857 -63.191 1.00 96.69 177 ASN A N 1
ATOM 1471 C CA . ASN A 1 177 ? 57.997 15.510 -63.278 1.00 96.69 177 ASN A CA 1
ATOM 1472 C C . ASN A 1 177 ? 58.375 15.001 -64.679 1.00 96.69 177 ASN A C 1
ATOM 1474 O O . ASN A 1 177 ? 59.368 15.440 -65.244 1.00 96.69 177 ASN A O 1
ATOM 1478 N N . LEU A 1 178 ? 57.559 14.119 -65.270 1.00 96.88 178 LEU A N 1
ATOM 1479 C CA . LEU A 1 178 ? 57.794 13.622 -66.628 1.00 96.88 178 LEU A CA 1
ATOM 1480 C C . LEU A 1 178 ? 57.754 14.751 -67.670 1.00 96.88 178 LEU A C 1
ATOM 1482 O O . LEU A 1 178 ? 58.532 14.741 -68.621 1.00 96.88 178 LEU A O 1
ATOM 1486 N N . SER A 1 179 ? 56.844 15.714 -67.508 1.00 96.69 179 SER A N 1
ATOM 1487 C CA . SER A 1 179 ? 56.754 16.869 -68.407 1.00 96.69 179 SER A CA 1
ATOM 1488 C C . SER A 1 179 ? 57.993 17.754 -68.292 1.00 96.69 179 SER A C 1
ATOM 1490 O O . SER A 1 179 ? 58.538 18.151 -69.320 1.00 96.69 179 SER A O 1
ATOM 1492 N N . ASP A 1 180 ? 58.477 17.996 -67.070 1.00 97.19 180 ASP A N 1
ATOM 1493 C CA . ASP A 1 180 ? 59.703 18.757 -66.815 1.00 97.19 180 ASP A CA 1
ATOM 1494 C C . ASP A 1 180 ? 60.934 18.056 -67.423 1.00 97.19 180 ASP A C 1
ATOM 1496 O O . ASP A 1 180 ? 61.755 18.701 -68.081 1.00 97.19 180 ASP A O 1
ATOM 1500 N N . ASP A 1 181 ? 61.029 16.728 -67.287 1.00 96.19 181 ASP A N 1
ATOM 1501 C CA . ASP A 1 181 ? 62.101 15.913 -67.875 1.00 96.19 181 ASP A CA 1
ATOM 1502 C C . ASP A 1 181 ? 62.092 15.990 -69.413 1.00 96.19 181 ASP A C 1
ATOM 1504 O O . ASP A 1 181 ? 63.117 16.261 -70.048 1.00 96.19 181 ASP A O 1
ATOM 1508 N N . VAL A 1 182 ? 60.919 15.808 -70.031 1.00 96.75 182 VAL A N 1
ATOM 1509 C CA . VAL A 1 182 ? 60.744 15.903 -71.489 1.00 96.75 182 VAL A CA 1
ATOM 1510 C C . VAL A 1 182 ? 61.047 17.317 -71.988 1.00 96.75 182 VAL A C 1
ATOM 1512 O O . VAL A 1 182 ? 61.688 17.483 -73.030 1.00 96.75 182 VAL A O 1
ATOM 1515 N N . GLN A 1 183 ? 60.629 18.345 -71.249 1.00 96.56 183 GLN A N 1
ATOM 1516 C CA . GLN A 1 183 ? 60.934 19.734 -71.571 1.00 96.56 183 GLN A CA 1
ATOM 1517 C C . GLN A 1 183 ? 62.442 20.006 -71.506 1.00 96.56 183 GLN A C 1
ATOM 1519 O O . GLN A 1 183 ? 62.984 20.633 -72.420 1.00 96.56 183 GLN A O 1
ATOM 1524 N N . ALA A 1 184 ? 63.140 19.497 -70.488 1.00 96.06 184 ALA A N 1
ATOM 1525 C CA . ALA A 1 184 ? 64.591 19.610 -70.385 1.00 96.06 184 ALA A CA 1
ATOM 1526 C C . ALA A 1 184 ? 65.301 18.927 -71.565 1.00 96.06 184 ALA A C 1
ATOM 1528 O O . ALA A 1 184 ? 66.261 19.470 -72.116 1.00 96.06 184 ALA A O 1
ATOM 1529 N N . ASP A 1 185 ? 64.819 17.765 -72.006 1.00 96.44 185 ASP A N 1
ATOM 1530 C CA . ASP A 1 185 ? 65.370 17.066 -73.167 1.00 96.44 185 ASP A CA 1
ATOM 1531 C C . ASP A 1 185 ? 65.112 17.797 -74.488 1.00 96.44 185 ASP A C 1
ATOM 1533 O O . ASP A 1 185 ? 66.005 17.862 -75.343 1.00 96.44 185 ASP A O 1
ATOM 1537 N N . PHE A 1 186 ? 63.932 18.398 -74.666 1.00 96.31 186 PHE A N 1
ATOM 1538 C CA . PHE A 1 186 ? 63.676 19.267 -75.814 1.00 96.31 186 PHE A CA 1
ATOM 1539 C C . PHE A 1 186 ? 64.562 20.510 -75.798 1.00 96.31 186 PHE A C 1
ATOM 1541 O O . PHE A 1 186 ? 65.086 20.874 -76.851 1.00 96.31 186 PHE A O 1
ATOM 1548 N N . GLN A 1 187 ? 64.805 21.110 -74.631 1.00 96.25 187 GLN A N 1
ATOM 1549 C CA . GLN A 1 187 ? 65.711 22.250 -74.516 1.00 96.25 187 GLN A CA 1
ATOM 1550 C C . GLN A 1 187 ? 67.141 21.873 -74.924 1.00 96.25 187 GLN A C 1
ATOM 1552 O O . GLN A 1 187 ? 67.731 22.559 -75.754 1.00 96.25 187 GLN A O 1
ATOM 1557 N N . LYS A 1 188 ? 67.665 20.727 -74.464 1.00 96.56 188 LYS A N 1
ATOM 1558 C CA . LYS A 1 188 ? 68.983 20.219 -74.898 1.00 96.56 188 LYS A CA 1
ATOM 1559 C C . LYS A 1 188 ? 69.060 20.038 -76.418 1.00 96.56 188 LYS A C 1
ATOM 1561 O O . LYS A 1 188 ? 70.071 20.373 -77.035 1.00 96.56 188 LYS A O 1
ATOM 1566 N N . LYS A 1 189 ? 68.001 19.500 -77.039 1.00 95.88 189 LYS A N 1
ATOM 1567 C CA . LYS A 1 189 ? 67.928 19.330 -78.502 1.00 95.88 189 LYS A CA 1
ATOM 1568 C C . LYS A 1 189 ? 67.860 20.670 -79.235 1.00 95.88 189 LYS A C 1
ATOM 1570 O O . LYS A 1 189 ? 68.513 20.811 -80.266 1.00 95.88 189 LYS A O 1
ATOM 1575 N N . LEU A 1 190 ? 67.107 21.641 -78.719 1.00 95.75 190 LEU A N 1
ATOM 1576 C CA . LEU A 1 190 ? 67.059 23.001 -79.261 1.00 95.75 190 LEU A CA 1
ATOM 1577 C C . LEU A 1 190 ? 68.423 23.685 -79.169 1.00 95.75 190 LEU A C 1
ATOM 1579 O O . LEU A 1 190 ? 68.863 24.282 -80.149 1.00 95.75 190 LEU A O 1
ATOM 1583 N N . ASP A 1 191 ? 69.120 23.540 -78.042 1.00 95.12 191 ASP A N 1
ATOM 1584 C CA . ASP A 1 191 ? 70.464 24.084 -77.859 1.00 95.12 191 ASP A CA 1
ATOM 1585 C C . ASP A 1 191 ? 71.447 23.453 -78.859 1.00 95.12 191 ASP A C 1
ATOM 1587 O O . ASP A 1 191 ? 72.206 24.173 -79.508 1.00 95.12 191 ASP A O 1
ATOM 1591 N N . MET A 1 192 ? 71.386 22.130 -79.067 1.00 95.44 192 MET A N 1
ATOM 1592 C CA . MET A 1 192 ? 72.180 21.422 -80.084 1.00 95.44 192 MET A CA 1
ATOM 1593 C C . MET A 1 192 ? 71.844 21.871 -81.515 1.00 95.44 192 MET A C 1
ATOM 1595 O O . MET A 1 192 ? 72.740 22.102 -82.322 1.00 95.44 192 MET A O 1
ATOM 1599 N N . ALA A 1 193 ? 70.565 22.025 -81.858 1.00 95.62 193 ALA A N 1
ATOM 1600 C CA . ALA A 1 193 ? 70.178 22.556 -83.164 1.00 95.62 193 ALA A CA 1
ATOM 1601 C C . ALA A 1 193 ? 70.697 23.993 -83.347 1.00 95.62 193 ALA A C 1
ATOM 1603 O O . ALA A 1 193 ? 71.233 24.339 -84.399 1.00 95.62 193 ALA A O 1
ATOM 1604 N N . GLY A 1 194 ? 70.617 24.811 -82.295 1.00 94.62 194 GLY A N 1
ATOM 1605 C CA . GLY A 1 194 ? 71.160 26.162 -82.265 1.00 94.62 194 GLY A CA 1
ATOM 1606 C C . GLY A 1 194 ? 72.678 26.203 -82.458 1.00 94.62 194 GLY A C 1
ATOM 1607 O O . GLY A 1 194 ? 73.167 27.070 -83.181 1.00 94.62 194 GLY A O 1
ATOM 1608 N N . THR A 1 195 ? 73.441 25.277 -81.865 1.00 94.56 195 THR A N 1
ATOM 1609 C CA . THR A 1 195 ? 74.893 25.192 -82.097 1.00 94.56 195 THR A CA 1
ATOM 1610 C C . THR A 1 195 ? 75.217 24.755 -83.521 1.00 94.56 195 THR A C 1
ATOM 1612 O O . THR A 1 195 ? 76.090 25.365 -84.131 1.00 94.56 195 THR A O 1
ATOM 1615 N N . ILE A 1 196 ? 74.488 23.788 -84.089 1.00 94.69 196 ILE A N 1
ATOM 1616 C CA . ILE A 1 196 ? 74.648 23.371 -85.493 1.00 94.69 196 ILE A CA 1
ATOM 1617 C C . ILE A 1 196 ? 74.394 24.549 -86.439 1.00 94.69 196 ILE A C 1
ATOM 1619 O O . ILE A 1 196 ? 75.216 24.814 -87.312 1.00 94.69 196 ILE A O 1
ATOM 1623 N N . VAL A 1 197 ? 73.301 25.295 -86.243 1.00 92.62 197 VAL A N 1
ATOM 1624 C CA . VAL A 1 197 ? 72.989 26.476 -87.067 1.00 92.62 197 VAL A CA 1
ATOM 1625 C C . VAL A 1 197 ? 74.076 27.543 -86.930 1.00 92.62 197 VAL A C 1
ATOM 1627 O O . VAL A 1 197 ? 74.521 28.083 -87.940 1.00 92.62 197 VAL A O 1
ATOM 1630 N N . LYS A 1 198 ? 74.558 27.825 -85.711 1.00 94.06 198 LYS A N 1
ATOM 1631 C CA . LYS A 1 198 ? 75.664 28.775 -85.486 1.00 94.06 198 LYS A CA 1
ATOM 1632 C C . LYS A 1 198 ? 76.958 28.327 -86.174 1.00 94.06 198 LYS A C 1
ATOM 1634 O O . LYS A 1 198 ? 77.616 29.152 -86.799 1.00 94.06 198 LYS A O 1
ATOM 1639 N N . LEU A 1 199 ? 77.316 27.045 -86.087 1.00 92.81 199 LEU A N 1
ATOM 1640 C CA . LEU A 1 199 ? 78.478 26.484 -86.784 1.00 92.81 199 LEU A CA 1
ATOM 1641 C C . LEU A 1 199 ? 78.308 26.561 -88.306 1.00 92.81 199 LEU A C 1
ATOM 1643 O O . LEU A 1 199 ? 79.242 26.962 -88.987 1.00 92.81 199 LEU A O 1
ATOM 1647 N N . GLY A 1 200 ? 77.116 26.270 -88.833 1.00 89.62 200 GLY A N 1
ATOM 1648 C CA . GLY A 1 200 ? 76.801 26.437 -90.254 1.00 89.62 200 GLY A CA 1
ATOM 1649 C C . GLY A 1 200 ? 76.941 27.889 -90.721 1.00 89.62 200 GLY A C 1
ATOM 1650 O O . GLY A 1 200 ? 77.559 28.154 -91.745 1.00 89.62 200 GLY A O 1
ATOM 1651 N N . GLN A 1 201 ? 76.457 28.852 -89.932 1.00 88.38 201 GLN A N 1
ATOM 1652 C CA . GLN A 1 201 ? 76.645 30.280 -90.214 1.00 88.38 201 GLN A CA 1
ATOM 1653 C C . GLN A 1 201 ? 78.118 30.708 -90.164 1.00 88.38 201 GLN A C 1
ATOM 1655 O O . GLN A 1 201 ? 78.519 31.585 -90.926 1.00 88.38 201 GLN A O 1
ATOM 1660 N N . LEU A 1 202 ? 78.926 30.129 -89.267 1.00 89.75 202 LEU A N 1
ATOM 1661 C CA . LEU A 1 202 ? 80.370 30.372 -89.220 1.00 89.75 202 LEU A CA 1
ATOM 1662 C C . LEU A 1 202 ? 81.082 29.759 -90.430 1.00 89.75 202 LEU A C 1
ATOM 1664 O O . LEU A 1 202 ? 81.899 30.444 -91.038 1.00 89.75 202 LEU A O 1
ATOM 1668 N N . ASN A 1 203 ? 80.736 28.527 -90.811 1.00 85.25 203 ASN A N 1
ATOM 1669 C CA . ASN A 1 203 ? 81.274 27.869 -92.001 1.00 85.25 203 ASN A CA 1
ATOM 1670 C C . ASN A 1 203 ? 80.934 28.648 -93.275 1.00 85.25 203 ASN A C 1
ATOM 1672 O O . ASN A 1 203 ? 81.819 28.862 -94.091 1.00 85.25 203 ASN A O 1
ATOM 1676 N N . SER A 1 204 ? 79.719 29.193 -93.394 1.00 82.94 204 SER A N 1
ATOM 1677 C CA . SER A 1 204 ? 79.333 29.996 -94.562 1.00 82.94 204 SER A CA 1
ATOM 1678 C C . SER A 1 204 ? 80.114 31.309 -94.713 1.00 82.94 204 SER A C 1
ATOM 1680 O O . SER A 1 204 ? 80.203 31.864 -95.803 1.00 82.94 204 SER A O 1
ATOM 1682 N N . LYS A 1 205 ? 80.761 31.805 -93.647 1.00 84.88 205 LYS A N 1
ATOM 1683 C CA . LYS A 1 205 ? 81.715 32.927 -93.758 1.00 84.88 205 LYS A CA 1
ATOM 1684 C C . LYS A 1 205 ? 83.063 32.519 -94.361 1.00 84.88 205 LYS A C 1
ATOM 1686 O O . LYS A 1 205 ? 83.826 33.401 -94.740 1.00 84.88 205 LYS A O 1
ATOM 1691 N N . LEU A 1 206 ? 83.377 31.225 -94.374 1.00 81.31 206 LEU A N 1
ATOM 1692 C CA . LEU A 1 206 ? 84.619 30.658 -94.906 1.00 81.31 206 LEU A CA 1
ATOM 1693 C C . LEU A 1 206 ? 84.443 30.073 -96.320 1.00 81.31 206 LEU A C 1
ATOM 1695 O O . LEU A 1 206 ? 85.441 29.728 -96.946 1.00 81.31 206 LEU A O 1
ATOM 1699 N N . GLU A 1 207 ? 83.206 29.961 -96.812 1.00 79.38 207 GLU A N 1
ATOM 1700 C CA . GLU A 1 207 ? 82.873 29.480 -98.161 1.00 79.38 207 GLU A CA 1
ATOM 1701 C C . GLU A 1 207 ? 83.260 30.507 -99.244 1.00 79.38 207 GLU A C 1
ATOM 1703 O O . GLU A 1 207 ? 83.208 31.722 -99.029 1.00 79.38 207 GLU A O 1
ATOM 1708 N N . LEU A 1 208 ? 83.637 30.022 -100.433 1.00 76.44 208 LEU A N 1
ATOM 1709 C CA . LEU A 1 208 ? 83.915 30.862 -101.607 1.00 76.44 208 LEU A CA 1
ATOM 1710 C C . LEU A 1 208 ? 82.600 31.301 -102.284 1.00 76.44 208 LEU A C 1
ATOM 1712 O O . LEU A 1 208 ? 81.594 30.596 -102.221 1.00 76.44 208 LEU A O 1
ATOM 1716 N N . GLU A 1 209 ? 82.598 32.431 -103.006 1.00 72.25 209 GLU A N 1
ATOM 1717 C CA . GLU A 1 209 ? 81.381 32.970 -103.658 1.00 72.25 209 GLU A CA 1
ATOM 1718 C C . GLU A 1 209 ? 80.689 31.961 -104.595 1.00 72.25 209 GLU A C 1
ATOM 1720 O O . GLU A 1 209 ? 79.465 31.954 -104.710 1.00 72.25 209 GLU A O 1
ATOM 1725 N N . HIS A 1 210 ? 81.454 31.070 -105.235 1.00 71.19 210 HIS A N 1
ATOM 1726 C CA . HIS A 1 210 ? 80.899 30.018 -106.088 1.00 71.19 210 HIS A CA 1
ATOM 1727 C C . HIS A 1 210 ? 80.027 29.018 -105.303 1.00 71.19 210 HIS A C 1
ATOM 1729 O O . HIS A 1 210 ? 78.910 28.715 -105.722 1.00 71.19 210 HIS A O 1
ATOM 1735 N N . GLU A 1 211 ? 80.500 28.568 -104.138 1.00 72.31 211 GLU A N 1
ATOM 1736 C CA . GLU A 1 211 ? 79.833 27.576 -103.278 1.00 72.31 211 GLU A CA 1
ATOM 1737 C C . GLU A 1 211 ? 78.628 28.177 -102.546 1.00 72.31 211 GLU A C 1
ATOM 1739 O O . GLU A 1 211 ? 77.632 27.503 -102.292 1.00 72.31 211 GLU A O 1
ATOM 1744 N N . ARG A 1 212 ? 78.669 29.485 -102.279 1.00 70.38 212 ARG A N 1
ATOM 1745 C CA . ARG A 1 212 ? 77.562 30.208 -101.653 1.00 70.38 212 ARG A CA 1
ATOM 1746 C C . ARG A 1 212 ? 76.351 30.370 -102.580 1.00 70.38 212 ARG A C 1
ATOM 1748 O O . ARG A 1 212 ? 75.215 30.377 -102.108 1.00 70.38 212 ARG A O 1
ATOM 1755 N N . VAL A 1 213 ? 76.585 30.519 -103.889 1.00 74.31 213 VAL A N 1
ATOM 1756 C CA . VAL A 1 213 ? 75.527 30.655 -104.910 1.00 74.31 213 VAL A CA 1
ATOM 1757 C C . VAL A 1 213 ? 74.982 29.288 -105.342 1.00 74.31 213 VAL A C 1
ATOM 1759 O O . VAL A 1 213 ? 73.780 29.171 -105.582 1.00 74.31 213 VAL A O 1
ATOM 1762 N N . PHE A 1 214 ? 75.826 28.248 -105.377 1.00 72.62 214 PHE A N 1
ATOM 1763 C CA . PHE A 1 214 ? 75.426 26.857 -105.634 1.00 72.62 214 PHE A CA 1
ATOM 1764 C C . PHE A 1 214 ? 75.852 25.916 -104.488 1.00 72.62 214 PHE A C 1
ATOM 1766 O O . PHE A 1 214 ? 76.830 25.183 -104.621 1.00 72.62 214 PHE A O 1
ATOM 1773 N N . PRO A 1 215 ? 75.084 25.861 -103.380 1.00 68.62 215 PRO A N 1
ATOM 1774 C CA . PRO A 1 215 ? 75.401 25.004 -102.228 1.00 68.62 215 PRO A CA 1
ATOM 1775 C C . PRO A 1 215 ? 75.375 23.501 -102.536 1.00 68.62 215 PRO A C 1
ATOM 1777 O O . PRO A 1 215 ? 75.974 22.694 -101.830 1.00 68.62 215 PRO A O 1
ATOM 1780 N N . PHE A 1 216 ? 74.653 23.114 -103.587 1.00 70.56 216 PHE A N 1
ATOM 1781 C CA . PHE A 1 216 ? 74.592 21.749 -104.089 1.00 70.56 216 PHE A CA 1
ATOM 1782 C C . PHE A 1 216 ? 74.943 21.777 -105.572 1.00 70.56 216 PHE A C 1
ATOM 1784 O O . PHE A 1 216 ? 74.073 21.996 -106.415 1.00 70.56 216 PHE A O 1
ATOM 1791 N N . ASP A 1 217 ? 76.220 21.595 -105.892 1.00 62.00 217 ASP A N 1
ATOM 1792 C CA . ASP A 1 217 ? 76.667 21.522 -107.278 1.00 62.00 217 ASP A CA 1
ATOM 1793 C C . ASP A 1 217 ? 76.377 20.113 -107.848 1.00 62.00 217 ASP A C 1
ATOM 1795 O O . ASP A 1 217 ? 76.886 19.119 -107.309 1.00 62.00 217 ASP A O 1
ATOM 1799 N N . PRO A 1 218 ? 75.573 19.963 -108.924 1.00 59.12 218 PRO A N 1
ATOM 1800 C CA . PRO A 1 218 ? 75.260 18.655 -109.510 1.00 59.12 218 PRO A CA 1
ATOM 1801 C C . PRO A 1 218 ? 76.498 17.898 -110.005 1.00 59.12 218 PRO A C 1
ATOM 1803 O O . PRO A 1 218 ? 76.459 16.678 -110.161 1.00 59.12 218 PRO A O 1
ATOM 1806 N N . LEU A 1 219 ? 77.603 18.606 -110.251 1.00 55.81 219 LEU A N 1
ATOM 1807 C CA . LEU A 1 219 ? 78.829 18.032 -110.796 1.00 55.81 219 LEU A CA 1
ATOM 1808 C C . LEU A 1 219 ? 79.705 17.343 -109.738 1.00 55.81 219 LEU A C 1
ATOM 1810 O O . LEU A 1 219 ? 80.514 16.486 -110.097 1.00 55.81 219 LEU A O 1
ATOM 1814 N N . HIS A 1 220 ? 79.489 17.606 -108.445 1.00 53.72 220 HIS A N 1
ATOM 1815 C CA . HIS A 1 220 ? 80.252 16.982 -107.357 1.00 53.72 220 HIS A CA 1
ATOM 1816 C C . HIS A 1 220 ? 79.596 15.724 -106.750 1.00 53.72 220 HIS A C 1
ATOM 1818 O O . HIS A 1 220 ? 80.234 15.026 -105.962 1.00 53.72 220 HIS A O 1
ATOM 1824 N N . LEU A 1 221 ? 78.370 15.353 -107.159 1.00 50.94 221 LEU A N 1
ATOM 1825 C CA . LEU A 1 221 ? 77.773 14.049 -106.804 1.00 50.94 221 LEU A CA 1
ATOM 1826 C C . LEU A 1 221 ? 78.434 12.858 -107.522 1.00 50.94 221 LEU A C 1
ATOM 1828 O O . LEU A 1 221 ? 78.204 11.709 -107.148 1.00 50.94 221 LEU A O 1
ATOM 1832 N N . SER A 1 222 ? 79.280 13.112 -108.520 1.00 48.19 222 SER A N 1
ATOM 1833 C CA . SER A 1 222 ? 79.939 12.068 -109.313 1.00 48.19 222 SER A CA 1
ATOM 1834 C C . SER A 1 222 ? 81.140 11.415 -108.610 1.00 48.19 222 SER A C 1
ATOM 1836 O O . SER A 1 222 ? 81.670 10.429 -109.114 1.00 48.19 222 SER A O 1
ATOM 1838 N N . SER A 1 223 ? 81.591 11.941 -107.464 1.00 49.94 223 SER A N 1
ATOM 1839 C CA . SER A 1 223 ? 82.805 11.474 -106.770 1.00 49.94 223 SER A CA 1
ATOM 1840 C C . SER A 1 223 ? 82.567 10.885 -105.373 1.00 49.94 223 SER A C 1
ATOM 1842 O O . SER A 1 223 ? 83.529 10.572 -104.668 1.00 49.94 223 SER A O 1
ATOM 1844 N N . LEU A 1 224 ? 81.313 10.637 -104.974 1.00 45.56 224 LEU A N 1
ATOM 1845 C CA . LEU A 1 224 ? 81.018 9.924 -103.727 1.00 45.56 224 LEU A CA 1
ATOM 1846 C C . LEU A 1 224 ? 80.890 8.411 -103.956 1.00 45.56 224 LEU A C 1
ATOM 1848 O O . LEU A 1 224 ? 79.984 7.913 -104.619 1.00 45.56 224 LEU A O 1
ATOM 1852 N N . HIS A 1 225 ? 81.835 7.687 -103.360 1.00 42.97 225 HIS A N 1
ATOM 1853 C CA . HIS A 1 225 ? 81.938 6.231 -103.308 1.00 42.97 225 HIS A CA 1
ATOM 1854 C C . HIS A 1 225 ? 80.635 5.565 -102.783 1.00 42.97 225 HIS A C 1
ATOM 1856 O O . HIS A 1 225 ? 80.080 6.048 -101.790 1.00 42.97 225 HIS A O 1
ATOM 1862 N N . PRO A 1 226 ? 80.155 4.433 -103.352 1.00 45.75 226 PRO A N 1
ATOM 1863 C CA . PRO A 1 226 ? 78.824 3.852 -103.077 1.00 45.75 226 PRO A CA 1
ATOM 1864 C C . PRO A 1 226 ? 78.584 3.260 -101.672 1.00 45.75 226 PRO A C 1
ATOM 1866 O O . PRO A 1 226 ? 77.657 2.478 -101.483 1.00 45.75 226 PRO A O 1
ATOM 1869 N N . SER A 1 227 ? 79.397 3.576 -100.665 1.00 51.25 227 SER A N 1
ATOM 1870 C CA . SER A 1 227 ? 79.384 2.883 -99.367 1.00 51.25 227 SER A CA 1
ATOM 1871 C C . SER A 1 227 ? 78.574 3.565 -98.256 1.00 51.25 227 SER A C 1
ATOM 1873 O O . SER A 1 227 ? 78.523 3.030 -97.152 1.00 51.25 227 SER A O 1
ATOM 1875 N N . VAL A 1 228 ? 77.929 4.715 -98.503 1.00 52.78 228 VAL A N 1
ATOM 1876 C CA . VAL A 1 228 ? 77.188 5.461 -97.451 1.00 52.78 228 VAL A CA 1
ATOM 1877 C C . VAL A 1 228 ? 75.694 5.647 -97.756 1.00 52.78 228 VAL A C 1
ATOM 1879 O O . VAL A 1 228 ? 74.952 6.165 -96.928 1.00 52.78 228 VAL A O 1
ATOM 1882 N N . MET A 1 229 ? 75.185 5.094 -98.861 1.00 41.88 229 MET A N 1
ATOM 1883 C CA . MET A 1 229 ? 73.737 4.910 -99.049 1.00 41.88 229 MET A CA 1
ATOM 1884 C C . MET A 1 229 ? 73.251 3.661 -98.300 1.00 41.88 229 MET A C 1
ATOM 1886 O O . MET A 1 229 ? 72.666 2.751 -98.876 1.00 41.88 229 MET A O 1
ATOM 1890 N N . ASN A 1 230 ? 73.503 3.604 -96.991 1.00 45.84 230 ASN A N 1
ATOM 1891 C CA . ASN A 1 230 ? 72.808 2.677 -96.110 1.00 45.84 230 ASN A CA 1
ATOM 1892 C C . ASN A 1 230 ? 71.660 3.453 -95.459 1.00 45.84 230 ASN A C 1
ATOM 1894 O O . ASN A 1 230 ? 71.782 3.984 -94.355 1.00 45.84 230 ASN A O 1
ATOM 1898 N N . MET A 1 231 ? 70.548 3.547 -96.191 1.00 41.53 231 MET A N 1
ATOM 1899 C CA . MET A 1 231 ? 69.227 3.819 -95.627 1.00 41.53 231 MET A CA 1
ATOM 1900 C C . MET A 1 231 ? 68.958 2.730 -94.580 1.00 41.53 231 MET A C 1
ATOM 1902 O O . MET A 1 231 ? 68.378 1.684 -94.867 1.00 41.53 231 MET A O 1
ATOM 1906 N N . ARG A 1 232 ? 69.418 2.949 -93.343 1.00 41.62 232 ARG A N 1
ATOM 1907 C CA . ARG A 1 232 ? 68.931 2.200 -92.190 1.00 41.62 232 ARG A CA 1
ATOM 1908 C C . ARG A 1 232 ? 67.472 2.585 -92.034 1.00 41.62 232 ARG A C 1
ATOM 1910 O O . ARG A 1 232 ? 67.149 3.611 -91.445 1.00 41.62 232 ARG A O 1
ATOM 1917 N N . SER A 1 233 ? 66.608 1.748 -92.593 1.00 36.75 233 SER A N 1
ATOM 1918 C CA . SER A 1 233 ? 65.192 1.677 -92.277 1.00 36.75 233 SER A CA 1
ATOM 1919 C C . SER A 1 233 ? 65.034 1.696 -90.756 1.00 36.75 233 SER A C 1
ATOM 1921 O O . SER A 1 233 ? 65.262 0.685 -90.084 1.00 36.75 233 SER A O 1
ATOM 1923 N N . PHE A 1 234 ? 64.688 2.856 -90.203 1.00 34.19 234 PHE A N 1
ATOM 1924 C CA . PHE A 1 234 ? 64.246 2.973 -88.824 1.00 34.19 234 PHE A CA 1
ATOM 1925 C C . PHE A 1 234 ? 62.911 2.233 -88.738 1.00 34.19 234 PHE A C 1
ATOM 1927 O O . PHE A 1 234 ? 61.870 2.741 -89.150 1.00 34.19 234 PHE A O 1
ATOM 1934 N N . LYS A 1 235 ? 62.950 0.986 -88.258 1.00 35.31 235 LYS A N 1
ATOM 1935 C CA . LYS A 1 235 ? 61.749 0.283 -87.815 1.00 35.31 235 LYS A CA 1
ATOM 1936 C C . LYS A 1 235 ? 61.132 1.117 -86.695 1.00 35.31 235 LYS A C 1
ATOM 1938 O O . LYS A 1 235 ? 61.703 1.213 -85.610 1.00 35.31 235 LYS A O 1
ATOM 1943 N N . LEU A 1 236 ? 59.974 1.715 -86.964 1.00 35.38 236 LEU A N 1
ATOM 1944 C CA . LEU A 1 236 ? 59.053 2.130 -85.916 1.00 35.38 236 LEU A CA 1
ATOM 1945 C C . LEU A 1 236 ? 58.648 0.859 -85.162 1.00 35.38 236 LEU A C 1
ATOM 1947 O O . LEU A 1 236 ? 57.815 0.084 -85.628 1.00 35.38 236 LEU A O 1
ATOM 1951 N N . ASN A 1 237 ? 59.251 0.627 -84.001 1.00 36.88 237 ASN A N 1
ATOM 1952 C CA . ASN A 1 237 ? 58.702 -0.309 -83.036 1.00 36.88 237 ASN A CA 1
ATOM 1953 C C . ASN A 1 237 ? 57.511 0.390 -82.375 1.00 36.88 237 ASN A C 1
ATOM 1955 O O . ASN A 1 237 ? 57.648 1.054 -81.352 1.00 36.88 237 ASN A O 1
ATOM 1959 N N . CYS A 1 238 ? 56.337 0.267 -82.994 1.00 33.41 238 CYS A N 1
ATOM 1960 C CA . CYS A 1 238 ? 55.078 0.431 -82.286 1.00 33.41 238 CYS A CA 1
ATOM 1961 C C . CYS A 1 238 ? 54.950 -0.776 -81.351 1.00 33.41 238 CYS A C 1
ATOM 1963 O O . CYS A 1 238 ? 54.482 -1.843 -81.743 1.00 33.41 238 CYS A O 1
ATOM 1965 N N . ALA A 1 239 ? 55.460 -0.630 -80.130 1.00 33.22 239 ALA A N 1
ATOM 1966 C CA . ALA A 1 239 ? 55.120 -1.523 -79.040 1.00 33.22 239 ALA A CA 1
ATOM 1967 C C . ALA A 1 23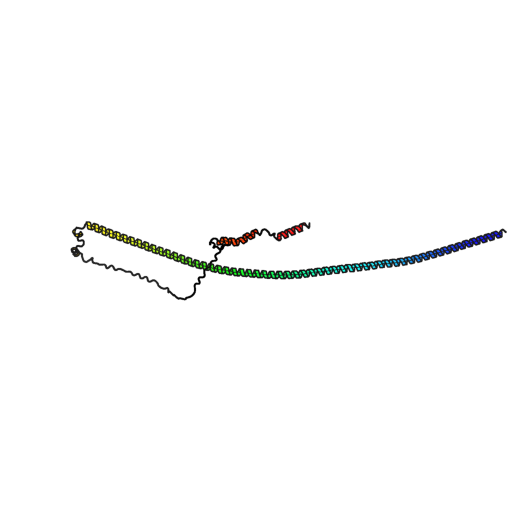9 ? 53.675 -1.215 -78.632 1.00 33.22 239 ALA A C 1
ATOM 1969 O O . ALA A 1 239 ? 53.396 -0.286 -77.879 1.00 33.22 239 ALA A O 1
ATOM 1970 N N . THR A 1 240 ? 52.740 -1.975 -79.192 1.00 35.88 240 THR A N 1
ATOM 1971 C CA . THR A 1 240 ? 51.427 -2.199 -78.593 1.00 35.88 240 THR A CA 1
ATOM 1972 C C . THR A 1 240 ? 51.621 -2.996 -77.309 1.00 35.88 240 THR A C 1
ATOM 1974 O O . THR A 1 240 ? 51.687 -4.225 -77.354 1.00 35.88 240 THR A O 1
ATOM 1977 N N . ASP A 1 241 ? 51.687 -2.310 -76.170 1.00 34.50 241 ASP A N 1
ATOM 1978 C CA . ASP A 1 241 ? 51.461 -2.948 -74.877 1.00 34.50 241 ASP A CA 1
ATOM 1979 C C . ASP A 1 241 ? 49.961 -3.204 -74.709 1.00 34.50 241 ASP A C 1
ATOM 1981 O O . ASP A 1 241 ? 49.167 -2.358 -74.294 1.00 34.50 241 ASP A O 1
ATOM 1985 N N . GLN A 1 242 ? 49.572 -4.425 -75.072 1.00 38.00 242 GLN A N 1
ATOM 1986 C CA . GLN A 1 242 ? 48.365 -5.059 -74.572 1.00 38.00 242 GLN A CA 1
ATOM 1987 C C . GLN A 1 242 ? 48.581 -5.426 -73.101 1.00 38.00 242 GLN A C 1
ATOM 1989 O O . GLN A 1 242 ? 49.117 -6.487 -72.792 1.00 38.00 242 GLN A O 1
ATOM 1994 N N . ALA A 1 243 ? 48.069 -4.606 -72.187 1.00 35.25 243 ALA A N 1
ATOM 1995 C CA . ALA A 1 243 ? 47.722 -5.063 -70.847 1.00 35.25 243 ALA A CA 1
ATOM 1996 C C . ALA A 1 243 ? 46.224 -5.401 -70.809 1.00 35.25 243 ALA A C 1
ATOM 1998 O O . ALA A 1 243 ? 45.364 -4.571 -70.519 1.00 35.25 243 ALA A O 1
ATOM 1999 N N . ARG A 1 244 ? 45.918 -6.662 -71.133 1.00 36.38 244 ARG A N 1
ATOM 2000 C CA . ARG A 1 244 ? 44.679 -7.341 -70.731 1.00 36.38 244 ARG A CA 1
ATOM 2001 C C . ARG A 1 244 ? 44.658 -7.455 -69.204 1.00 36.38 244 ARG A C 1
ATOM 2003 O O . ARG A 1 244 ? 45.574 -8.030 -68.628 1.00 36.38 244 ARG A O 1
ATOM 2010 N N . GLY A 1 245 ? 43.579 -6.998 -68.568 1.00 30.41 245 GLY A N 1
ATOM 2011 C CA . GLY A 1 245 ? 43.391 -7.125 -67.123 1.00 30.41 245 GLY A CA 1
ATOM 2012 C C . GLY A 1 245 ? 41.948 -6.922 -66.663 1.00 30.41 245 GLY A C 1
ATOM 2013 O O . GLY A 1 245 ? 41.640 -5.912 -66.054 1.00 30.41 245 GLY A O 1
ATOM 2014 N N . HIS A 1 246 ? 41.106 -7.926 -66.931 1.00 34.91 246 HIS A N 1
ATOM 2015 C CA . HIS A 1 246 ? 39.883 -8.289 -66.190 1.00 34.91 246 HIS A CA 1
ATOM 2016 C C . HIS A 1 246 ? 38.647 -7.375 -66.276 1.00 34.91 246 HIS A C 1
ATOM 2018 O O . HIS A 1 246 ? 38.436 -6.460 -65.487 1.00 34.91 246 HIS A O 1
ATOM 2024 N N . ALA A 1 247 ? 37.731 -7.788 -67.157 1.00 31.58 247 ALA A N 1
ATOM 2025 C CA . ALA A 1 247 ? 36.297 -7.652 -66.950 1.00 31.58 247 ALA A CA 1
ATOM 2026 C C . ALA A 1 247 ? 35.774 -8.923 -66.255 1.00 31.58 247 ALA A C 1
ATOM 2028 O O . ALA A 1 247 ? 35.884 -10.013 -66.813 1.00 31.58 247 ALA A O 1
ATOM 2029 N N . GLN A 1 248 ? 35.193 -8.785 -65.061 1.00 37.06 248 GLN A N 1
ATOM 2030 C CA . GLN A 1 248 ? 34.200 -9.721 -64.527 1.00 37.06 248 GLN A CA 1
ATOM 2031 C C . GLN A 1 248 ? 33.415 -9.028 -63.406 1.00 37.06 248 GLN A C 1
ATOM 2033 O O . GLN A 1 248 ? 33.974 -8.684 -62.369 1.00 37.06 248 GLN A O 1
ATOM 2038 N N . GLY A 1 249 ? 32.123 -8.787 -63.634 1.00 28.91 249 GLY A N 1
ATOM 2039 C CA . GLY A 1 249 ? 31.252 -8.153 -62.644 1.00 28.91 249 GLY A CA 1
ATOM 2040 C C . GLY A 1 249 ? 29.912 -7.713 -63.215 1.00 28.91 249 GLY A C 1
ATOM 2041 O O . GLY A 1 249 ? 29.661 -6.521 -63.318 1.00 28.91 249 GLY A O 1
ATOM 2042 N N . CYS A 1 250 ? 29.111 -8.697 -63.626 1.00 29.84 250 CYS A N 1
ATOM 2043 C CA . CYS A 1 250 ? 27.727 -8.609 -64.091 1.00 29.84 250 CYS A CA 1
ATOM 2044 C C . CYS A 1 250 ? 26.906 -7.435 -63.538 1.00 29.84 250 CYS A C 1
ATOM 2046 O O . CYS A 1 250 ? 26.645 -7.337 -62.340 1.00 29.84 250 CYS A O 1
ATOM 2048 N N . CYS A 1 251 ? 26.367 -6.659 -64.472 1.00 26.94 251 CYS A N 1
ATOM 2049 C CA . CYS A 1 251 ? 25.121 -5.934 -64.317 1.00 26.94 251 CYS A CA 1
ATOM 2050 C C . CYS A 1 251 ? 23.979 -6.962 -64.286 1.00 26.94 251 CYS A C 1
ATOM 2052 O O . CYS A 1 251 ? 23.774 -7.682 -65.262 1.00 26.94 251 CYS A O 1
ATOM 2054 N N . GLN A 1 252 ? 23.231 -7.027 -63.189 1.00 34.00 252 GLN A N 1
ATOM 2055 C CA . GLN A 1 252 ? 21.867 -7.548 -63.204 1.00 34.00 252 GLN A CA 1
ATOM 2056 C C . GLN A 1 252 ? 20.939 -6.393 -62.856 1.00 34.00 252 GLN A C 1
ATOM 2058 O O . GLN A 1 252 ? 20.903 -5.913 -61.727 1.00 34.00 252 GLN A O 1
ATOM 2063 N N . VAL A 1 253 ? 20.247 -5.930 -63.892 1.00 32.16 253 VAL A N 1
ATOM 2064 C CA . VAL A 1 253 ? 19.033 -5.132 -63.793 1.00 32.16 253 VAL A CA 1
ATOM 2065 C C . VAL A 1 253 ? 17.899 -6.140 -63.653 1.00 32.16 253 VAL A C 1
ATOM 2067 O O . VAL A 1 253 ? 17.739 -7.006 -64.511 1.00 32.16 253 VAL A O 1
ATOM 2070 N N . ALA A 1 254 ? 17.154 -6.049 -62.560 1.00 32.84 254 ALA A N 1
ATOM 2071 C CA . ALA A 1 254 ? 15.840 -6.653 -62.433 1.00 32.84 254 ALA A CA 1
ATOM 2072 C C . ALA A 1 254 ? 14.915 -5.582 -61.861 1.00 32.84 254 ALA A C 1
ATOM 2074 O O . ALA A 1 254 ? 15.071 -5.146 -60.720 1.00 32.84 254 ALA A O 1
ATOM 2075 N N . ASP A 1 255 ? 14.002 -5.141 -62.718 1.00 32.06 255 ASP A N 1
ATOM 2076 C CA . ASP A 1 255 ? 12.835 -4.352 -62.375 1.00 32.06 255 ASP A CA 1
ATOM 2077 C C . ASP A 1 255 ? 11.922 -5.145 -61.435 1.00 32.06 255 ASP A C 1
ATOM 2079 O O . ASP A 1 255 ? 11.510 -6.258 -61.760 1.00 32.06 255 ASP A O 1
ATOM 2083 N N . THR A 1 256 ? 11.522 -4.529 -60.326 1.00 34.78 256 THR A N 1
ATOM 2084 C CA . THR A 1 256 ? 10.192 -4.737 -59.743 1.00 34.78 256 THR A CA 1
ATOM 2085 C C . THR A 1 256 ? 9.681 -3.407 -59.216 1.00 34.78 256 THR A C 1
ATOM 2087 O O . THR A 1 256 ? 10.356 -2.717 -58.454 1.00 34.78 256 THR A O 1
ATOM 2090 N N . ALA A 1 257 ? 8.500 -3.059 -59.709 1.00 33.94 257 ALA A N 1
ATOM 2091 C CA . ALA A 1 257 ? 7.771 -1.825 -59.503 1.00 33.94 257 ALA A CA 1
ATOM 2092 C C . ALA A 1 257 ? 7.177 -1.675 -58.087 1.00 33.94 257 ALA A C 1
ATOM 2094 O O . ALA A 1 257 ? 7.245 -2.593 -57.274 1.00 33.94 257 ALA A O 1
ATOM 2095 N N . SER A 1 258 ? 6.534 -0.511 -57.910 1.00 35.19 258 SER A N 1
ATOM 2096 C CA . SER A 1 258 ? 5.543 -0.106 -56.896 1.00 35.19 258 SER A CA 1
ATOM 2097 C C . SER A 1 258 ? 6.041 0.070 -55.457 1.00 35.19 258 SER A C 1
ATOM 2099 O O . SER A 1 258 ? 6.261 -0.900 -54.746 1.00 35.19 258 SER A O 1
ATOM 2101 N N . ASP A 1 259 ? 6.142 1.311 -54.971 1.00 30.33 259 ASP A N 1
ATOM 2102 C CA . ASP A 1 259 ? 4.955 2.000 -54.455 1.00 30.33 259 ASP A CA 1
ATOM 2103 C C . ASP A 1 259 ? 5.215 3.479 -54.118 1.00 30.33 259 ASP A C 1
ATOM 2105 O O . ASP A 1 259 ? 6.295 3.899 -53.708 1.00 30.33 259 ASP A O 1
ATOM 2109 N N . THR A 1 260 ? 4.168 4.255 -54.367 1.00 36.19 260 THR A N 1
ATOM 2110 C CA . THR A 1 260 ? 3.877 5.650 -54.016 1.00 36.19 260 THR A CA 1
ATOM 2111 C C . THR A 1 260 ? 4.713 6.293 -52.897 1.00 36.19 260 THR A C 1
ATOM 2113 O O . THR A 1 260 ? 4.542 5.992 -51.717 1.00 36.19 260 THR A O 1
ATOM 2116 N N . CYS A 1 261 ? 5.507 7.311 -53.250 1.00 30.27 261 CYS A N 1
ATOM 2117 C CA . CYS A 1 261 ? 5.920 8.356 -52.313 1.00 30.27 261 CYS A CA 1
ATOM 2118 C C . CYS A 1 261 ? 4.731 9.287 -52.036 1.00 30.27 261 CYS A C 1
ATOM 2120 O O . CYS A 1 261 ? 4.506 10.249 -52.770 1.00 30.27 261 CYS A O 1
ATOM 2122 N N . SER A 1 262 ? 3.988 9.019 -50.963 1.00 39.03 262 SER A N 1
ATOM 2123 C CA . SER A 1 262 ? 3.224 10.068 -50.289 1.00 39.03 262 SER A CA 1
ATOM 2124 C C . SER A 1 262 ? 4.211 11.049 -49.666 1.00 39.03 262 SER A C 1
ATOM 2126 O O . SER A 1 262 ? 5.075 10.665 -48.876 1.00 39.03 262 SER A O 1
ATOM 2128 N N . SER A 1 263 ? 4.107 12.319 -50.048 1.00 42.25 263 SER A N 1
ATOM 2129 C CA . SER A 1 263 ? 4.787 13.420 -49.380 1.00 42.25 263 SER A CA 1
ATOM 2130 C C . SER A 1 263 ? 4.139 13.654 -48.014 1.00 42.25 263 SER A C 1
ATOM 2132 O O . SER A 1 263 ? 3.339 14.575 -47.846 1.00 42.25 263 SER A O 1
ATOM 2134 N N . ASP A 1 264 ? 4.472 12.825 -47.033 1.00 35.78 264 ASP A N 1
ATOM 2135 C CA . ASP A 1 264 ? 4.179 13.159 -45.648 1.00 35.78 264 ASP A CA 1
ATOM 2136 C C . ASP A 1 264 ? 5.217 14.179 -45.188 1.00 35.78 264 ASP A C 1
ATOM 2138 O O . ASP A 1 264 ? 6.381 13.883 -44.911 1.00 35.78 264 ASP A O 1
ATOM 2142 N N . SER A 1 265 ? 4.759 15.430 -45.199 1.00 43.66 265 SER A N 1
ATOM 2143 C CA . SER A 1 265 ? 5.345 16.564 -44.502 1.00 43.66 265 SER A CA 1
ATOM 2144 C C . SER A 1 265 ? 5.825 16.116 -43.120 1.00 43.66 265 SER A C 1
ATOM 2146 O O . SER A 1 265 ? 5.020 15.829 -42.231 1.00 43.66 265 SER A O 1
ATOM 2148 N N . TYR A 1 266 ? 7.144 16.049 -42.933 1.00 41.28 266 TYR A N 1
ATOM 2149 C CA . TYR A 1 266 ? 7.740 15.947 -41.608 1.00 41.28 266 TYR A CA 1
ATOM 2150 C C . TYR A 1 266 ? 7.385 17.219 -40.828 1.00 41.28 266 TYR A C 1
ATOM 2152 O O . TYR A 1 266 ? 8.099 18.218 -40.881 1.00 41.28 266 TYR A O 1
ATOM 2160 N N . HIS A 1 267 ? 6.280 17.188 -40.083 1.00 44.62 267 HIS A N 1
ATOM 2161 C CA . HIS A 1 267 ? 6.020 18.168 -39.040 1.00 44.62 267 HIS A CA 1
ATOM 2162 C C . HIS A 1 267 ? 6.990 17.908 -37.885 1.00 44.62 267 HIS A C 1
ATOM 2164 O O . HIS A 1 267 ? 6.735 17.099 -36.993 1.00 44.62 267 HIS A O 1
ATOM 2170 N N . ALA A 1 268 ? 8.134 18.592 -37.914 1.00 51.59 268 ALA A N 1
ATOM 2171 C CA . ALA A 1 268 ? 8.926 18.797 -36.712 1.00 51.59 268 ALA A CA 1
ATOM 2172 C C . ALA A 1 268 ? 8.064 19.573 -35.695 1.00 51.59 268 ALA A C 1
ATOM 2174 O O . ALA A 1 268 ? 7.370 20.514 -36.093 1.00 51.59 268 ALA A O 1
ATOM 2175 N N . PRO A 1 269 ? 8.049 19.198 -34.403 1.00 49.88 269 PRO A N 1
ATOM 2176 C CA . PRO A 1 269 ? 7.302 19.938 -33.396 1.00 49.88 269 PRO A CA 1
ATOM 2177 C C . PRO A 1 269 ? 7.946 21.313 -33.204 1.00 49.88 269 PRO A C 1
ATOM 2179 O O . PRO A 1 269 ? 8.971 21.454 -32.540 1.00 49.88 269 PRO A O 1
ATOM 2182 N N . VAL A 1 270 ? 7.341 22.327 -33.813 1.00 55.59 270 VAL A N 1
ATOM 2183 C CA . VAL A 1 270 ? 7.698 23.730 -33.630 1.00 55.59 270 VAL A CA 1
ATOM 2184 C C . VAL A 1 270 ? 7.125 24.187 -32.294 1.00 55.59 270 VAL A C 1
ATOM 2186 O O . VAL A 1 270 ? 5.909 24.205 -32.100 1.00 55.59 270 VAL A O 1
ATOM 2189 N N . VAL A 1 271 ? 7.995 24.530 -31.345 1.00 58.25 271 VAL A N 1
ATOM 2190 C CA . VAL A 1 271 ? 7.565 25.096 -30.063 1.00 58.25 271 VAL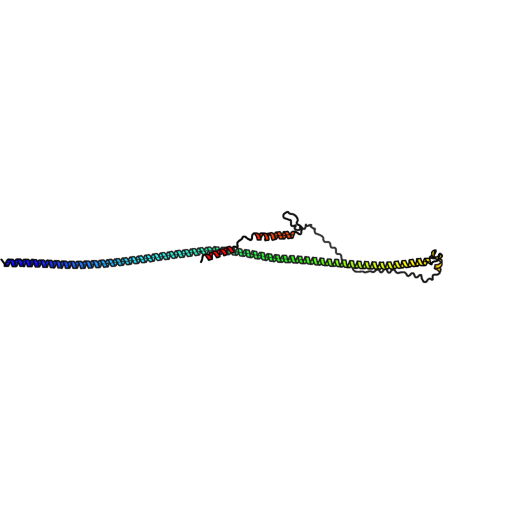 A CA 1
ATOM 2191 C C . VAL A 1 271 ? 7.331 26.590 -30.264 1.00 58.25 271 VAL A C 1
ATOM 2193 O O . VAL A 1 271 ? 8.264 27.351 -30.515 1.00 58.25 271 VAL A O 1
ATOM 2196 N N . THR A 1 272 ? 6.071 27.002 -30.170 1.00 60.44 272 THR A N 1
ATOM 2197 C CA . THR A 1 272 ? 5.655 28.403 -30.259 1.00 60.44 272 THR A CA 1
ATOM 2198 C C . THR A 1 272 ? 5.676 29.073 -28.889 1.00 60.44 272 THR A C 1
ATOM 2200 O O . THR A 1 272 ? 5.411 28.430 -27.873 1.00 60.44 272 THR A O 1
ATOM 2203 N N . ASP A 1 273 ? 5.949 30.377 -28.855 1.00 61.94 273 ASP A N 1
ATOM 2204 C CA . ASP A 1 273 ? 5.797 31.174 -27.632 1.00 61.94 273 ASP A CA 1
ATOM 2205 C C . ASP A 1 273 ? 4.317 31.333 -27.214 1.00 61.94 273 ASP A C 1
ATOM 2207 O O . ASP A 1 273 ? 3.418 30.987 -27.982 1.00 61.94 273 ASP A O 1
ATOM 2211 N N . GLU A 1 274 ? 4.041 31.926 -26.046 1.00 62.75 274 GLU A N 1
ATOM 2212 C CA . GLU A 1 274 ? 2.675 32.210 -25.541 1.00 62.75 274 GLU A CA 1
ATOM 2213 C C . GLU A 1 274 ? 1.820 33.067 -26.507 1.00 62.75 274 GLU A C 1
ATOM 2215 O O . GLU A 1 274 ? 0.597 33.108 -26.398 1.00 62.75 274 GLU A O 1
ATOM 2220 N N . LEU A 1 275 ? 2.459 33.706 -27.494 1.00 65.50 275 LEU A N 1
ATOM 2221 C CA . LEU A 1 275 ? 1.842 34.516 -28.553 1.00 65.50 275 LEU A CA 1
ATOM 2222 C C . LEU A 1 275 ? 1.875 33.852 -29.948 1.00 65.50 275 LEU A C 1
ATOM 2224 O O . LEU A 1 275 ? 1.597 34.513 -30.947 1.00 65.50 275 LEU A O 1
ATOM 2228 N N . GLY A 1 276 ? 2.233 32.566 -30.048 1.00 64.25 276 GLY A N 1
ATOM 2229 C CA . GLY A 1 276 ? 2.125 31.783 -31.288 1.00 64.25 276 GLY A CA 1
ATOM 2230 C C . GLY A 1 276 ? 3.220 32.015 -32.340 1.00 64.25 276 GLY A C 1
ATOM 2231 O O . GLY A 1 276 ? 3.041 31.631 -33.492 1.00 64.25 276 GLY A O 1
ATOM 2232 N N . LYS A 1 277 ? 4.350 32.641 -31.982 1.00 71.62 277 LYS A N 1
ATOM 2233 C CA . LYS A 1 277 ? 5.488 32.887 -32.893 1.00 71.62 277 LYS A CA 1
ATOM 2234 C C . LYS A 1 277 ? 6.574 31.809 -32.763 1.00 71.62 277 LYS A C 1
ATOM 2236 O O . LYS A 1 277 ? 6.816 31.321 -31.659 1.00 71.62 277 LYS A O 1
ATOM 2241 N N . GLU A 1 278 ? 7.229 31.479 -33.879 1.00 65.50 278 GLU A N 1
ATOM 2242 C CA . GLU A 1 278 ? 8.357 30.535 -33.957 1.00 65.50 278 GLU A CA 1
ATOM 2243 C C . GLU A 1 278 ? 9.577 31.036 -33.170 1.00 65.50 278 GLU A C 1
ATOM 2245 O O . GLU A 1 278 ? 10.003 32.181 -33.337 1.00 65.50 278 GLU A O 1
ATOM 2250 N N . VAL A 1 279 ? 10.135 30.181 -32.311 1.00 64.44 279 VAL A N 1
ATOM 2251 C CA . VAL A 1 279 ? 11.303 30.493 -31.473 1.00 64.44 279 VAL A CA 1
ATOM 2252 C C . VAL A 1 279 ? 12.568 29.935 -32.137 1.00 64.44 279 VAL A C 1
ATOM 2254 O O . VAL A 1 279 ? 12.560 28.820 -32.647 1.00 64.44 279 VAL A O 1
ATOM 2257 N N . GLN A 1 280 ? 13.664 30.703 -32.163 1.00 63.12 280 GLN A N 1
ATOM 2258 C CA . GLN A 1 280 ? 14.928 30.244 -32.759 1.00 63.12 280 GLN A CA 1
ATOM 2259 C C . GLN A 1 280 ? 15.572 29.103 -31.950 1.00 63.12 280 GLN A C 1
ATOM 2261 O O . GLN A 1 280 ? 15.489 29.075 -30.722 1.00 63.12 280 GLN A O 1
ATOM 2266 N N . GLU A 1 281 ? 16.278 28.202 -32.647 1.00 58.56 281 GLU A N 1
ATOM 2267 C CA . GLU A 1 281 ? 16.788 26.913 -32.140 1.00 58.56 281 GLU A CA 1
ATOM 2268 C C . GLU A 1 281 ? 17.640 26.964 -30.862 1.00 58.56 281 GLU A C 1
ATOM 2270 O O . GLU A 1 281 ? 17.728 25.975 -30.132 1.00 58.56 281 GLU A O 1
ATOM 2275 N N . PHE A 1 282 ? 18.225 28.117 -30.545 1.00 58.31 282 PHE A N 1
ATOM 2276 C CA . PHE A 1 282 ? 19.072 28.300 -29.368 1.00 58.31 282 PHE A CA 1
ATOM 2277 C C . PHE A 1 282 ? 18.307 28.574 -28.063 1.00 58.31 282 PHE A C 1
ATOM 2279 O O . PHE A 1 282 ? 18.878 28.388 -26.991 1.00 58.31 282 PHE A O 1
ATOM 2286 N N . ASP A 1 283 ? 17.025 28.948 -28.121 1.00 61.12 283 ASP A N 1
ATOM 2287 C CA . ASP A 1 283 ? 16.238 29.326 -26.932 1.00 61.12 283 ASP A CA 1
ATOM 2288 C C . ASP A 1 283 ? 15.351 28.194 -26.376 1.00 61.12 283 ASP A C 1
ATOM 2290 O O . ASP A 1 283 ? 14.698 28.341 -25.336 1.00 61.12 283 ASP A O 1
ATOM 2294 N N . TYR A 1 284 ? 15.349 27.026 -27.031 1.00 65.81 284 TYR A N 1
ATOM 2295 C CA . TYR A 1 284 ? 14.520 25.883 -26.634 1.00 65.81 284 TYR A CA 1
ATOM 2296 C C . TYR A 1 284 ? 14.895 25.314 -25.261 1.00 65.81 284 TYR A C 1
ATOM 2298 O O . TYR A 1 284 ? 14.008 24.998 -24.465 1.00 65.81 284 TYR A O 1
ATOM 2306 N N . LEU A 1 285 ? 16.192 25.223 -24.942 1.00 62.31 285 LEU A N 1
ATOM 2307 C CA . LEU A 1 285 ? 16.636 24.735 -23.632 1.00 62.31 285 LEU A CA 1
ATOM 2308 C C . LEU A 1 285 ? 16.320 25.727 -22.507 1.00 62.31 285 LEU A C 1
ATOM 2310 O O . LEU A 1 285 ? 15.878 25.303 -21.441 1.00 62.31 285 LEU A O 1
ATOM 2314 N N . SER A 1 286 ? 16.483 27.033 -22.740 1.00 64.12 286 SER A N 1
ATOM 2315 C CA . SER A 1 286 ? 16.228 28.062 -21.724 1.00 64.12 286 SER A CA 1
ATOM 2316 C C . SER A 1 286 ? 14.778 28.033 -21.239 1.00 64.12 286 SER A C 1
ATOM 2318 O O . SER A 1 286 ? 14.533 28.055 -20.033 1.00 64.12 286 SER A O 1
ATOM 2320 N N . LYS A 1 287 ? 13.803 27.895 -22.149 1.00 62.22 287 LYS A N 1
ATOM 2321 C CA . LYS A 1 287 ? 12.380 27.790 -21.778 1.00 62.22 287 LYS A CA 1
ATOM 2322 C C . LYS A 1 287 ? 11.978 26.407 -21.268 1.00 62.22 287 LYS A C 1
ATOM 2324 O O . LYS A 1 287 ? 11.117 26.336 -20.394 1.00 62.22 287 LYS A O 1
ATOM 2329 N N . PHE A 1 288 ? 12.613 25.328 -21.735 1.00 62.12 288 PHE A N 1
ATOM 2330 C CA . PHE A 1 288 ? 12.412 23.991 -21.165 1.00 62.12 288 PHE A CA 1
ATOM 2331 C C . PHE A 1 288 ? 12.799 23.963 -19.678 1.00 62.12 288 PHE A C 1
ATOM 2333 O O . PHE A 1 288 ? 12.004 23.534 -18.844 1.00 62.12 288 PHE A O 1
ATOM 2340 N N . HIS A 1 289 ? 13.960 24.529 -19.333 1.00 57.22 289 HIS A N 1
ATOM 2341 C CA . HIS A 1 289 ? 14.396 24.673 -17.943 1.00 57.22 289 HIS A CA 1
ATOM 2342 C C . HIS A 1 289 ? 13.528 25.657 -17.148 1.00 57.22 289 HIS A C 1
ATOM 2344 O O . HIS A 1 289 ? 13.219 25.392 -15.993 1.00 57.22 289 HIS A O 1
ATOM 2350 N N . CYS A 1 290 ? 13.071 26.758 -17.753 1.00 58.47 290 CYS A N 1
ATOM 2351 C CA . CYS A 1 290 ? 12.205 27.719 -17.064 1.00 58.47 290 CYS A CA 1
ATOM 2352 C C . CYS A 1 290 ? 10.804 27.158 -16.765 1.00 58.47 290 CYS A C 1
ATOM 2354 O O . CYS A 1 290 ? 10.220 27.510 -15.749 1.00 58.47 290 CYS A O 1
ATOM 2356 N N . LYS A 1 291 ? 10.260 26.283 -17.622 1.00 60.53 291 LYS A N 1
ATOM 2357 C CA . LYS A 1 291 ? 8.945 25.659 -17.415 1.00 60.53 291 LYS A CA 1
ATOM 2358 C C . LYS A 1 291 ? 8.989 24.544 -16.372 1.00 60.53 291 LYS A C 1
ATOM 2360 O O . LYS A 1 291 ? 8.070 24.457 -15.575 1.00 60.53 291 LYS A O 1
ATOM 2365 N N . TYR A 1 292 ? 10.055 23.743 -16.349 1.00 54.09 292 TYR A N 1
ATOM 2366 C CA . TYR A 1 292 ? 10.209 22.665 -15.365 1.00 54.09 292 TYR A CA 1
ATOM 2367 C C . TYR A 1 292 ? 10.675 23.167 -13.990 1.00 54.09 292 TYR A C 1
ATOM 2369 O O . TYR A 1 292 ? 10.252 22.630 -12.974 1.00 54.09 292 TYR A O 1
ATOM 2377 N N . ASN A 1 293 ? 11.483 24.233 -13.941 1.00 50.62 293 ASN A N 1
ATOM 2378 C CA . ASN A 1 293 ? 11.971 24.792 -12.675 1.00 50.62 293 ASN A CA 1
ATOM 2379 C C . ASN A 1 293 ? 11.095 25.933 -12.129 1.00 50.62 293 ASN A C 1
ATOM 2381 O O . ASN A 1 293 ? 11.314 26.366 -11.001 1.00 50.62 293 ASN A O 1
ATOM 2385 N N . LYS A 1 294 ? 10.103 26.440 -12.884 1.00 51.12 294 LYS A N 1
ATOM 2386 C CA . LYS A 1 294 ? 9.083 27.346 -12.318 1.00 51.12 294 LYS A CA 1
ATOM 2387 C C . LYS A 1 294 ? 8.236 26.639 -11.265 1.00 51.12 294 LYS A C 1
ATOM 2389 O O . LYS A 1 294 ? 7.885 27.278 -10.281 1.00 51.12 294 LYS A O 1
ATOM 2394 N N . ASP A 1 295 ? 7.984 25.345 -11.442 1.00 46.06 295 ASP A N 1
ATOM 2395 C CA . ASP A 1 295 ? 7.244 24.549 -10.463 1.00 46.06 295 ASP A CA 1
ATOM 2396 C C . ASP A 1 295 ? 8.098 24.306 -9.199 1.00 46.06 295 ASP A C 1
ATOM 2398 O O . ASP A 1 295 ? 7.596 24.439 -8.090 1.00 46.06 295 ASP A O 1
ATOM 2402 N N . GLU A 1 296 ? 9.423 24.125 -9.325 1.00 45.59 296 GLU A N 1
ATOM 2403 C CA . GLU A 1 296 ? 10.327 24.038 -8.158 1.00 45.59 296 GLU A CA 1
ATOM 2404 C C . GLU A 1 296 ? 10.570 25.391 -7.454 1.00 45.59 296 GLU A C 1
ATOM 2406 O O . GLU A 1 296 ? 10.788 25.431 -6.243 1.00 45.59 296 GLU A O 1
ATOM 2411 N N . ALA A 1 297 ? 10.526 26.520 -8.170 1.00 45.25 297 ALA A N 1
ATOM 2412 C CA . ALA A 1 297 ? 10.752 27.842 -7.576 1.00 45.25 297 ALA A CA 1
ATOM 2413 C C . ALA A 1 297 ? 9.499 28.445 -6.913 1.00 45.25 297 ALA A C 1
ATOM 2415 O O . ALA A 1 297 ? 9.640 29.267 -6.006 1.00 45.25 297 ALA A O 1
ATOM 2416 N N . ASN A 1 298 ? 8.292 28.045 -7.331 1.00 42.72 298 ASN A N 1
ATOM 2417 C CA . ASN A 1 298 ? 7.049 28.505 -6.705 1.00 42.72 298 ASN A CA 1
ATOM 2418 C C . ASN A 1 298 ? 6.661 27.655 -5.478 1.00 42.72 298 ASN A C 1
ATOM 2420 O O . ASN A 1 298 ? 6.084 28.190 -4.533 1.00 42.72 298 ASN A O 1
ATOM 2424 N N . ASP A 1 299 ? 7.084 26.388 -5.416 1.00 44.12 299 ASP A N 1
ATOM 2425 C CA . ASP A 1 299 ? 6.875 25.528 -4.240 1.00 44.12 299 ASP A CA 1
ATOM 2426 C C . ASP A 1 299 ? 7.751 25.926 -3.033 1.00 44.12 299 ASP A C 1
ATOM 2428 O O . ASP A 1 299 ? 7.413 25.637 -1.883 1.00 44.12 299 ASP A O 1
ATOM 2432 N N . HIS A 1 300 ? 8.848 26.663 -3.244 1.00 42.78 300 HIS A N 1
ATOM 2433 C CA . HIS A 1 300 ? 9.704 27.150 -2.154 1.00 42.78 300 HIS A CA 1
ATOM 2434 C C . HIS A 1 300 ? 9.274 28.491 -1.533 1.00 42.78 300 HIS A C 1
ATOM 2436 O O . HIS A 1 300 ? 9.853 28.888 -0.520 1.00 42.78 300 HIS A O 1
ATOM 2442 N N . LEU A 1 301 ? 8.244 29.161 -2.068 1.00 45.12 301 LEU A N 1
ATOM 2443 C CA . LEU A 1 301 ? 7.674 30.384 -1.478 1.00 45.12 301 LEU A CA 1
ATOM 2444 C C . LEU A 1 301 ? 6.306 30.179 -0.800 1.00 45.12 301 LEU A C 1
ATOM 2446 O O . LEU A 1 301 ? 5.884 31.056 -0.052 1.00 45.12 301 LEU A O 1
ATOM 2450 N N . GLU A 1 302 ? 5.670 29.010 -0.944 1.00 40.41 302 GLU A N 1
ATOM 2451 C CA . GLU A 1 302 ? 4.507 28.604 -0.126 1.00 40.41 302 GLU A CA 1
ATOM 2452 C C . GLU A 1 302 ? 4.838 27.559 0.965 1.00 40.41 302 GLU A C 1
ATOM 2454 O O . GLU A 1 302 ? 4.023 27.300 1.852 1.00 40.41 302 GLU A O 1
ATOM 2459 N N . ALA A 1 303 ? 6.063 27.017 0.999 1.00 42.12 303 ALA A N 1
ATOM 2460 C CA . ALA A 1 303 ? 6.494 26.028 1.998 1.00 42.12 303 ALA A CA 1
ATOM 2461 C C . ALA A 1 303 ? 6.993 26.606 3.346 1.00 42.12 303 ALA A C 1
ATOM 2463 O O . ALA A 1 303 ? 7.497 25.863 4.190 1.00 42.12 303 ALA A O 1
ATOM 2464 N N . THR A 1 304 ? 6.828 27.906 3.608 1.00 46.62 304 THR A N 1
ATOM 2465 C CA . THR A 1 304 ? 7.113 28.548 4.911 1.00 46.62 304 THR A CA 1
ATOM 2466 C C . THR A 1 304 ? 5.845 29.047 5.603 1.00 46.62 304 THR A C 1
ATOM 2468 O O . THR A 1 304 ? 5.811 30.132 6.167 1.00 46.62 304 THR A O 1
ATOM 2471 N N . SER A 1 305 ? 4.773 28.252 5.604 1.00 47.00 305 SER A N 1
ATOM 2472 C CA . SER A 1 305 ? 3.606 28.527 6.455 1.00 47.00 305 SER A CA 1
ATOM 2473 C C . SER A 1 305 ? 2.744 27.283 6.697 1.00 47.00 305 SER A C 1
ATOM 2475 O O . SER A 1 305 ? 1.532 27.313 6.505 1.00 47.00 305 SER A O 1
ATOM 2477 N N . MET A 1 306 ? 3.328 26.176 7.155 1.00 44.50 306 MET A N 1
ATOM 2478 C CA . MET A 1 306 ? 2.539 25.114 7.791 1.00 44.50 306 MET A CA 1
ATOM 2479 C C . MET A 1 306 ? 3.294 24.598 9.017 1.00 44.50 306 MET A C 1
ATOM 2481 O O . MET A 1 306 ? 4.317 23.930 8.855 1.00 44.50 306 MET A O 1
ATOM 2485 N N . PRO A 1 307 ? 2.851 24.910 10.251 1.00 46.03 307 PRO A N 1
ATOM 2486 C CA . PRO A 1 307 ? 3.453 24.321 11.433 1.00 46.03 307 PRO A CA 1
ATOM 2487 C C . PRO A 1 307 ? 3.244 22.810 11.380 1.00 46.03 307 PRO A C 1
ATOM 2489 O O . PRO A 1 307 ? 2.126 22.319 11.198 1.00 46.03 307 PRO A O 1
ATOM 2492 N N . SER A 1 308 ? 4.342 22.071 11.518 1.00 51.06 308 SER A N 1
ATOM 2493 C CA . SER A 1 308 ? 4.305 20.621 11.564 1.00 51.06 308 SER A CA 1
ATOM 2494 C C . SER A 1 308 ? 3.369 20.185 12.700 1.00 51.06 308 SER A C 1
ATOM 2496 O O . SER A 1 308 ? 3.432 20.677 13.829 1.00 51.06 308 SER A O 1
ATOM 2498 N N . ASN A 1 309 ? 2.478 19.238 12.411 1.00 55.34 309 ASN A N 1
ATOM 2499 C CA . ASN A 1 309 ? 1.538 18.674 13.387 1.00 55.34 309 ASN A CA 1
ATOM 2500 C C . ASN A 1 309 ? 2.266 17.978 14.569 1.00 55.34 309 ASN A C 1
ATOM 2502 O O . ASN A 1 309 ? 1.659 17.622 15.575 1.00 55.34 309 ASN A O 1
ATOM 2506 N N . VAL A 1 310 ? 3.590 17.816 14.461 1.00 57.31 310 VAL A N 1
ATOM 2507 C CA . VAL A 1 310 ? 4.494 17.284 15.487 1.00 57.31 310 VAL A CA 1
ATOM 2508 C C . VAL A 1 310 ? 4.886 18.365 16.506 1.00 57.31 310 VAL A C 1
ATOM 2510 O O . VAL A 1 310 ? 4.956 18.077 17.701 1.00 57.31 310 VAL A O 1
ATOM 2513 N N . ASP A 1 311 ? 5.038 19.625 16.085 1.00 55.00 311 ASP A N 1
ATOM 2514 C CA . ASP A 1 311 ? 5.369 20.745 16.981 1.00 55.00 311 ASP A CA 1
ATOM 2515 C C . ASP A 1 311 ? 4.181 21.163 17.862 1.00 55.00 311 ASP A C 1
ATOM 2517 O O . ASP A 1 311 ? 4.362 21.573 19.012 1.00 55.00 311 ASP A O 1
ATOM 2521 N N . CYS A 1 312 ? 2.951 20.998 17.365 1.00 55.31 312 CYS A N 1
ATOM 2522 C CA . CYS A 1 312 ? 1.734 21.234 18.147 1.00 55.31 312 CYS A CA 1
ATOM 2523 C C . CYS A 1 312 ? 1.556 20.168 19.249 1.00 55.31 312 CYS A C 1
ATOM 2525 O O . CYS A 1 312 ? 1.255 20.495 20.399 1.00 55.31 312 CYS A O 1
ATOM 2527 N N . LEU A 1 313 ? 1.857 18.904 18.932 1.00 56.97 313 LEU A N 1
ATOM 25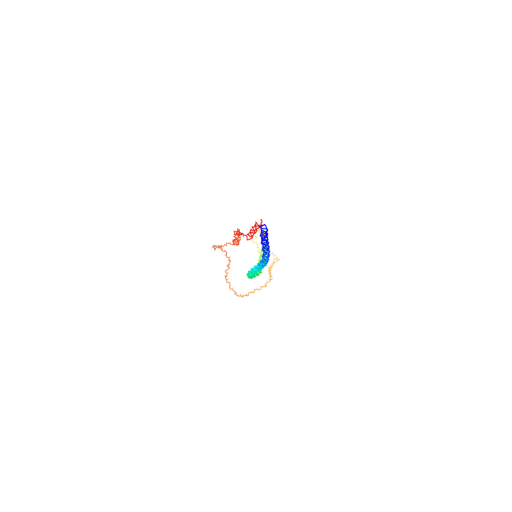28 C CA . LEU A 1 313 ? 1.825 17.780 19.876 1.00 56.97 313 LEU A CA 1
ATOM 2529 C C . LEU A 1 313 ? 2.929 17.883 20.943 1.00 56.97 313 LEU A C 1
ATOM 2531 O O . LEU A 1 313 ? 2.674 17.657 22.125 1.00 56.97 313 LEU A O 1
ATOM 2535 N N . MET A 1 314 ? 4.134 18.314 20.561 1.00 65.38 314 MET A N 1
ATOM 2536 C CA . MET A 1 314 ? 5.243 18.525 21.502 1.00 65.38 314 MET A CA 1
ATOM 2537 C C . MET A 1 314 ? 5.027 19.736 22.422 1.00 65.38 314 MET A C 1
ATOM 2539 O O . MET A 1 314 ? 5.490 19.730 23.566 1.00 65.38 314 MET A O 1
ATOM 2543 N N . ARG A 1 315 ? 4.293 20.762 21.973 1.00 63.81 315 ARG A N 1
ATOM 2544 C CA . ARG A 1 315 ? 3.931 21.917 22.810 1.00 63.81 315 ARG A CA 1
ATOM 2545 C C . ARG A 1 315 ? 2.767 21.596 23.762 1.00 63.81 315 ARG A C 1
ATOM 2547 O O . ARG A 1 315 ? 2.815 22.030 24.912 1.00 63.81 315 ARG A O 1
ATOM 2554 N N . ALA A 1 316 ? 1.809 20.763 23.344 1.00 60.16 316 ALA A N 1
ATOM 2555 C CA . ALA A 1 316 ? 0.741 20.256 24.211 1.00 60.16 316 ALA A CA 1
ATOM 2556 C C . ALA A 1 316 ? 1.277 19.340 25.329 1.00 60.16 316 ALA A C 1
ATOM 2558 O O . ALA A 1 316 ? 0.899 19.507 26.486 1.00 60.16 316 ALA A O 1
ATOM 2559 N N . MET A 1 317 ? 2.236 18.453 25.026 1.00 60.28 317 MET A N 1
ATOM 2560 C CA . MET A 1 317 ? 2.842 17.591 26.053 1.00 60.28 317 MET A CA 1
ATOM 2561 C C . MET A 1 317 ? 3.699 18.361 27.069 1.00 60.28 317 MET A C 1
ATOM 2563 O O . MET A 1 317 ? 3.767 17.967 28.230 1.00 60.28 317 MET A O 1
ATOM 2567 N N . ARG A 1 318 ? 4.316 19.486 26.679 1.00 61.47 318 ARG A N 1
ATOM 2568 C CA . ARG A 1 318 ? 5.063 20.345 27.619 1.00 61.47 318 ARG A CA 1
ATOM 2569 C C . ARG A 1 318 ? 4.159 21.164 28.544 1.00 61.47 318 ARG A C 1
ATOM 2571 O O . ARG A 1 318 ? 4.593 21.494 29.642 1.00 61.47 318 ARG A O 1
ATOM 2578 N N . GLN A 1 319 ? 2.923 21.467 28.145 1.00 56.41 319 GLN A N 1
ATOM 2579 C CA . GLN A 1 319 ? 1.962 22.161 29.012 1.00 56.41 319 GLN A CA 1
ATOM 2580 C C . GLN A 1 319 ? 1.320 21.229 30.050 1.00 56.41 319 GLN A C 1
ATOM 2582 O O . GLN A 1 319 ? 1.054 21.668 31.164 1.00 56.41 319 GLN A O 1
ATOM 2587 N N . THR A 1 320 ? 1.150 19.938 29.753 1.00 53.72 320 THR A N 1
ATOM 2588 C CA . THR A 1 320 ? 0.621 18.966 30.729 1.00 53.72 320 THR A CA 1
ATOM 2589 C C . THR A 1 320 ? 1.605 18.601 31.843 1.00 53.72 320 THR A C 1
ATOM 2591 O O . THR A 1 320 ? 1.171 18.271 32.941 1.00 53.72 320 THR A O 1
ATOM 2594 N N . THR A 1 321 ? 2.919 18.714 31.618 1.00 51.19 321 THR A N 1
ATOM 2595 C CA . THR A 1 321 ? 3.929 18.397 32.649 1.00 51.19 321 THR A CA 1
ATOM 2596 C C . THR A 1 321 ? 4.101 19.509 33.694 1.00 51.19 321 THR A C 1
ATOM 2598 O O . THR A 1 321 ? 4.605 19.245 34.777 1.00 51.19 321 THR A O 1
ATOM 2601 N N . VAL A 1 322 ? 3.646 20.738 33.422 1.00 53.38 322 VAL A N 1
ATOM 2602 C CA . VAL A 1 322 ? 3.737 21.869 34.374 1.00 53.38 322 VAL A CA 1
ATOM 2603 C C . VAL A 1 322 ? 2.512 21.954 35.304 1.00 53.38 322 VAL A C 1
ATOM 2605 O O . VAL A 1 322 ? 2.520 22.716 36.258 1.00 53.38 322 VAL A O 1
ATOM 2608 N N . ILE A 1 323 ? 1.471 21.143 35.078 1.00 50.28 323 ILE A N 1
ATOM 2609 C CA . ILE A 1 323 ? 0.235 21.142 35.890 1.00 50.28 323 ILE A CA 1
ATOM 2610 C C . ILE A 1 323 ? 0.224 19.994 36.931 1.00 50.28 323 ILE A C 1
ATOM 2612 O O . ILE A 1 323 ? -0.699 19.890 37.731 1.00 50.28 323 ILE A O 1
ATOM 2616 N N . ILE A 1 324 ? 1.261 19.144 36.974 1.00 51.38 324 ILE A N 1
ATOM 2617 C CA . ILE A 1 324 ? 1.380 18.015 37.926 1.00 51.38 324 ILE A CA 1
ATOM 2618 C C . ILE A 1 324 ? 2.665 18.138 38.778 1.00 51.38 324 ILE A C 1
ATOM 2620 O O . ILE A 1 324 ? 3.391 17.176 39.018 1.00 51.38 324 ILE A O 1
ATOM 2624 N N . SER A 1 325 ? 2.989 19.344 39.239 1.00 44.94 325 SER A N 1
ATOM 2625 C CA . SER A 1 325 ? 3.959 19.607 40.319 1.00 44.94 325 SER A CA 1
ATOM 2626 C C . SER A 1 325 ? 3.475 20.785 41.147 1.00 44.94 325 SER A C 1
ATOM 2628 O O . SER A 1 325 ? 3.725 20.769 42.368 1.00 44.94 325 SER A O 1
#

InterPro domains:
  IPR039750 Dynein regulatory complex protein [PTHR21625] (19-214)

pLDDT: mean 76.96, std 23.68, range [26.94, 98.69]

Organism: Adiantum capillus-veneris (NCBI:txid13818)

Foldseek 3Di:
DVVVVVVVVVVVVVVVVVVVVVVVVVVVVVVVVVVVVVVVVVVVVVVVVVVVVVVVVVVVVVVVVVVVVVVVVVVVVVVVVVVVVVVVVVVVVVVVVVVVVVVVVVVVVVVVVVVVVVVVVVVVVVVVVVVVVVVVVVVVVVVVVVVVVVVVVVVVVVVVVVVVVVVVVVVVVVVVVVVVVVVVVVVVVVVVVVVVVVVVVVVLVVDDPVCNVPVDDPVVVVPDDPPPPPPPPPPPPPPPPDPDDDDDDDDDDDDDDDDDDDPPPPPDPFDADPVRDGDDPVCVVVVVCVVVCVVVVVCVVVVPDDPPPVVVVVVVVVVVVVVPD

Radius of gyration: 84.92 Å; chains: 1; bounding box: 155×44×267 Å

Sequence (325 aa):
MLQLVYVTRALAWNGVYFQELHDMIHAMQNECKEAENELRQDFEASREEIKNKNTEEYNVLKISLERSIEDLECKIEEIHQAYLESTDSKTQAFKRMMEKDKVTAHLIEQRMRKLLHLHESIAYRRAKIATDSREWESRNKAMRDQKDGMNKHYQGLKRKISKLRSQAHQDLKAVSNLSDDVQADFQKKLDMAGTIVKLGQLNSKLELEHERVFPFDPLHLSSLHPSVMNMRSFKLNCATDQARGHAQGCCQVADTASDTCSSDSYHAPVVTDELGKEVQEFDYLSKFHCKYNKDEANDHLEATSMPSNVDCLMRAMRQTTVIIS

Secondary structure (DSSP, 8-state):
-HHHHHHHHHHHHHHHHHHHHHHHHHHHHHHHHHHHHHHHHHHHHHHHHHHHHHHHHHHHHHHHHHHHHHHHHHHHHHHHHHHHHHHHHHHHHHHHHHHHHHHHHHHHHHHHHHHHHHHHHHHHHHHHHHHHHHHHHHHHHHHHHHHHHHHHHHHHHHHHHHHHHHHHHHHHHHHHHHHHHHHHHHHHHHHHHHHHHHHHHHHHTTS-HHHHH-SS-TTGGGG--TTS-------------------------------------------B-TTSPBPPTTSHHHHHHHHHHHHHHHHHHHSSS---HHHHHHHHHHHHTTS--